Protein AF-A0A0C3AKH0-F1 (afdb_monomer)

Solvent-accessible surface area (backbone atoms only — not comparable to full-atom values): 11880 Å² total; per-residue (Å²): 140,84,88,79,84,86,80,82,82,77,87,79,82,81,81,87,79,79,67,63,61,62,54,50,52,49,52,50,52,54,51,50,54,54,51,52,51,52,54,53,52,54,51,52,54,53,49,52,54,51,54,66,72,60,59,79,76,69,79,83,70,77,90,67,86,74,73,72,75,73,49,45,69,77,73,84,79,45,83,80,76,69,47,51,71,66,61,58,40,40,76,70,74,44,48,74,67,55,50,51,50,51,51,48,52,50,49,52,41,41,55,75,58,61,61,66,52,82,56,55,77,90,72,49,62,67,68,52,52,52,51,44,53,54,52,46,37,69,77,38,60,74,52,67,46,33,43,90,44,46,66,62,52,51,51,44,46,52,46,42,51,50,47,41,57,35,55,77,68,48,51,60,62,52,55,53,50,54,50,54,54,56,60,65,71,65,84,72,78,81,89,128

Secondary structure (DSSP, 8-state):
--PPP-PPPPPPPPP--SSHHHHHHHHHHHHHHHHHHHHHHHHHHHHHHHHHHTS---S------------BPPPSS-BTTTB-HHHHHHHTT--HHHHHHHHHHHHHHHHHTT--SSS-GGGS-HHHHHHHHHHHHHH-GGGGGBGGGHHHHHHHHHHHHHHHHHHHTTHHHHHHHHHHHHHHTTTT----

Radius of gyration: 36.66 Å; Cα contacts (8 Å, |Δi|>4): 84; chains: 1; bounding box: 78×77×104 Å

Organism: NCBI:txid933852

pLDDT: mean 84.11, std 17.07, range [43.84, 98.56]

Mean predi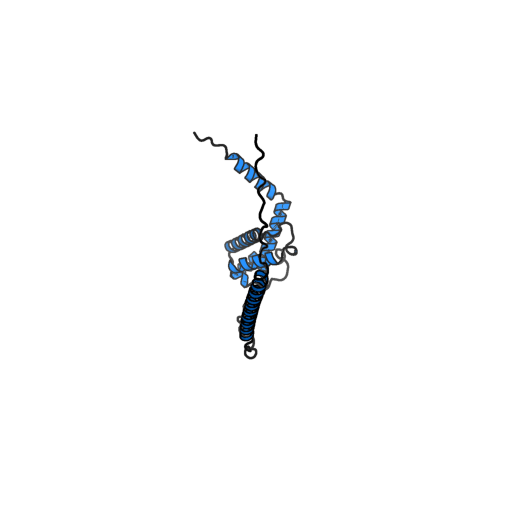cted aligned error: 15.87 Å

Foldseek 3Di:
DDDDDDDDDDDDDDDPPDPPVVVVVVVVVVVVVVVVVVVVVVVVVVVVVVVVVPPDDDPPDPPPVPPCLVQAEDDPDDDPPPDDLVVVVVVVVQDPVNVVVLLVLLLVLCVVLVWDLQDQLVPTDVVSVVVSLVVSCVVPVVQVSHPPSVSSSVSNNVSSVVSNVCVVVCVVVVVVVVVVVVVVVPPDDDDD

Sequence (192 aa):
MARGPKSASKPRPAPKKTNTLANANKALAEANARMEAQVAELRAQLQTLNQQATAPSAPAVPNHNNNNNQLIPRPPGEHGRNWRLSDILYEYHVSTADYNRMLAAVRDSAKIAQLDNTAKYRAQDPVKLAQIFAVMRKQFPLLKQFRSDWVTAEMLKQALRNWRSREKRGYTNKIEMERVNFASSYEGTPEV

Structure (mmCIF, N/CA/C/O backbone):
data_AF-A0A0C3AKH0-F1
#
_entry.id   AF-A0A0C3AKH0-F1
#
loop_
_atom_site.group_PDB
_atom_site.id
_atom_site.type_symbol
_atom_site.label_atom_id
_atom_site.label_alt_id
_atom_site.label_comp_id
_atom_site.label_asym_id
_atom_site.label_entity_id
_atom_site.label_seq_id
_atom_site.pdbx_PDB_ins_code
_atom_site.Cartn_x
_atom_site.Cartn_y
_atom_site.Cartn_z
_atom_site.occupancy
_atom_site.B_iso_or_equiv
_atom_site.auth_seq_id
_atom_site.auth_comp_id
_atom_site.auth_asym_id
_atom_site.auth_atom_id
_atom_site.pdbx_PDB_model_num
ATOM 1 N N . MET A 1 1 ? -57.036 29.139 85.295 1.00 43.84 1 MET A N 1
ATOM 2 C CA . MET A 1 1 ? -56.910 29.327 83.832 1.00 43.84 1 MET A CA 1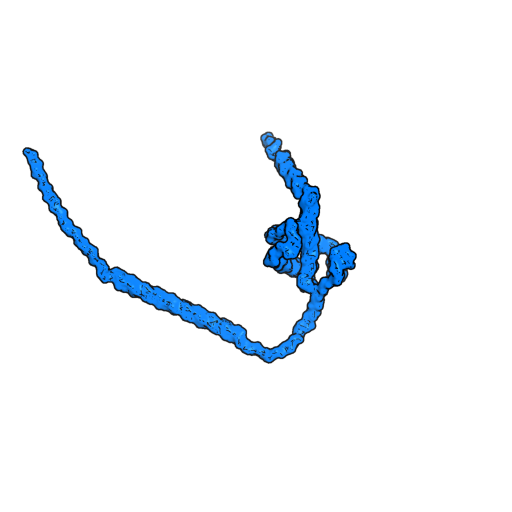
ATOM 3 C C . MET A 1 1 ? -56.295 28.048 83.264 1.00 43.84 1 MET A C 1
ATOM 5 O O . MET A 1 1 ? -55.161 27.745 83.584 1.00 43.84 1 MET A O 1
ATOM 9 N N . ALA A 1 2 ? -57.120 27.076 82.874 1.00 44.84 2 ALA A N 1
ATOM 10 C CA . ALA A 1 2 ? -57.667 26.837 81.526 1.00 44.84 2 ALA A CA 1
ATOM 11 C C . ALA A 1 2 ? -56.881 25.712 80.810 1.00 44.84 2 ALA A C 1
ATOM 13 O O . ALA A 1 2 ? -55.932 25.951 80.073 1.00 44.84 2 ALA A O 1
ATOM 14 N N . ARG A 1 3 ? -57.276 24.459 81.092 1.00 49.28 3 ARG A N 1
ATOM 15 C CA . ARG A 1 3 ? -56.842 23.243 80.384 1.00 49.28 3 ARG A CA 1
ATOM 16 C C . ARG A 1 3 ? -57.639 23.129 79.077 1.00 49.28 3 ARG A C 1
ATOM 18 O O . ARG A 1 3 ? -58.860 23.025 79.132 1.00 49.28 3 ARG A O 1
ATOM 25 N N . GLY A 1 4 ? -56.957 23.157 77.931 1.00 51.25 4 GLY A N 1
ATOM 26 C CA . GLY A 1 4 ? -57.552 22.948 76.603 1.00 51.25 4 GLY A CA 1
ATOM 27 C C . GLY A 1 4 ? -57.687 21.458 76.226 1.00 51.25 4 GLY A C 1
ATOM 28 O O . GLY A 1 4 ? -56.929 20.632 76.743 1.00 51.25 4 GLY A O 1
ATOM 29 N N . PRO A 1 5 ? -58.649 21.090 75.356 1.00 61.75 5 PRO A N 1
ATOM 30 C CA . PRO A 1 5 ? -59.052 19.703 75.118 1.00 61.75 5 PRO A CA 1
ATOM 31 C C . PRO A 1 5 ? -58.101 18.927 74.191 1.00 61.75 5 PRO A C 1
ATOM 33 O O . PRO A 1 5 ? -57.622 19.433 73.178 1.00 61.75 5 PRO A O 1
ATOM 36 N N . LYS A 1 6 ? -57.876 17.650 74.530 1.00 57.78 6 LYS A N 1
ATOM 37 C CA . LYS A 1 6 ? -57.147 16.669 73.713 1.00 57.78 6 LYS A CA 1
ATOM 38 C C . LYS A 1 6 ? -57.992 16.280 72.495 1.00 57.78 6 LYS A C 1
ATOM 40 O O . LYS A 1 6 ? -59.054 15.683 72.648 1.00 57.78 6 LYS A O 1
ATOM 45 N N . SER A 1 7 ? -57.507 16.606 71.299 1.00 64.25 7 SER A N 1
ATOM 46 C CA . SER A 1 7 ? -58.125 16.221 70.027 1.00 64.25 7 SER A CA 1
ATOM 47 C C . SER A 1 7 ? -57.821 14.752 69.708 1.00 64.25 7 SER A C 1
ATOM 49 O O . SER A 1 7 ? -56.658 14.353 69.641 1.00 64.25 7 SER A O 1
ATOM 51 N N . ALA A 1 8 ? -58.869 13.944 69.550 1.00 61.19 8 ALA A N 1
ATOM 52 C CA . ALA A 1 8 ? -58.791 12.535 69.183 1.00 61.19 8 ALA A CA 1
ATOM 53 C C . ALA A 1 8 ? -58.514 12.384 67.676 1.00 61.19 8 ALA A C 1
ATOM 55 O O . ALA A 1 8 ? -59.312 12.807 66.836 1.00 61.19 8 ALA A O 1
ATOM 56 N N . SER A 1 9 ? -57.387 11.763 67.326 1.00 60.38 9 SER A N 1
ATOM 57 C CA . SER A 1 9 ? -57.041 11.408 65.950 1.00 60.38 9 SER A CA 1
ATOM 58 C C . SER A 1 9 ? -57.877 10.211 65.477 1.00 60.38 9 SER A C 1
ATOM 60 O O . SER A 1 9 ? -57.866 9.135 66.071 1.00 60.38 9 SER A O 1
ATOM 62 N N . LYS A 1 10 ? -58.631 10.403 64.388 1.00 65.88 10 LYS A N 1
ATOM 63 C CA . LYS A 1 10 ? -59.408 9.342 63.728 1.00 65.88 10 LYS A CA 1
ATOM 64 C C . LYS A 1 10 ? -58.478 8.301 63.073 1.00 65.88 10 LYS A C 1
ATOM 66 O O . LYS A 1 10 ? -57.449 8.686 62.514 1.00 65.88 10 LYS A O 1
ATOM 71 N N . PRO A 1 11 ? -58.845 7.005 63.073 1.00 62.75 11 PRO A N 1
ATOM 72 C CA . PRO A 1 11 ? -58.068 5.953 62.427 1.00 62.75 11 PRO A CA 1
ATOM 73 C C . PRO A 1 11 ? -58.056 6.128 60.902 1.00 62.75 11 PRO A C 1
ATOM 75 O O . PRO A 1 11 ? -59.086 6.339 60.261 1.00 62.75 11 PRO A O 1
ATOM 78 N N . ARG A 1 12 ? -56.855 6.049 60.324 1.00 62.62 12 ARG A N 1
ATOM 79 C CA . ARG A 1 12 ? -56.589 6.166 58.886 1.00 62.62 12 ARG A CA 1
ATOM 80 C C . ARG A 1 12 ? -57.099 4.903 58.161 1.00 62.62 12 ARG A C 1
ATOM 82 O O . ARG A 1 12 ? -56.738 3.805 58.582 1.00 62.62 12 ARG A O 1
ATOM 89 N N . PRO A 1 13 ? -57.910 5.016 57.092 1.00 61.91 13 PRO A N 1
ATOM 90 C CA . PRO A 1 13 ? -58.449 3.856 56.384 1.00 61.91 13 PRO A CA 1
ATOM 91 C C . PRO A 1 13 ? -57.348 3.094 55.634 1.00 61.91 13 PRO A C 1
ATOM 93 O O . PRO A 1 13 ? -56.491 3.691 54.979 1.00 61.91 13 PRO A O 1
ATOM 96 N N . ALA A 1 14 ? -57.376 1.764 55.739 1.00 65.44 14 ALA A N 1
ATOM 97 C CA . ALA A 1 14 ? -56.430 0.868 55.080 1.00 65.44 14 ALA A CA 1
ATOM 98 C C . ALA A 1 14 ? -56.567 0.925 53.540 1.00 65.44 14 ALA A C 1
ATOM 100 O O . ALA A 1 14 ? -57.690 0.943 53.024 1.00 65.44 14 ALA A O 1
ATOM 101 N N . PRO A 1 15 ? -55.455 0.923 52.777 1.00 62.28 15 PRO A N 1
ATOM 102 C CA . PRO A 1 15 ? -55.504 0.913 51.318 1.00 62.28 15 PRO A CA 1
ATOM 103 C C . PRO A 1 15 ? -55.992 -0.448 50.795 1.00 62.28 15 PRO A C 1
ATOM 105 O O . PRO A 1 15 ? -55.412 -1.492 51.093 1.00 62.28 15 PRO A O 1
ATOM 108 N N . LYS A 1 16 ? -57.051 -0.427 49.978 1.00 59.81 16 LYS A N 1
ATOM 109 C CA . LYS A 1 16 ? -57.606 -1.590 49.265 1.00 59.81 16 LYS A CA 1
ATOM 110 C C . LYS A 1 16 ? -56.586 -2.091 48.223 1.00 59.81 16 LYS A C 1
ATOM 112 O O . LYS A 1 16 ? -56.490 -1.532 47.138 1.00 59.81 16 LYS A O 1
ATOM 117 N N . LYS A 1 17 ? -55.800 -3.122 48.565 1.00 57.38 17 LYS A N 1
ATOM 118 C CA . LYS A 1 17 ? -54.673 -3.665 47.767 1.00 57.38 17 LYS A CA 1
ATOM 119 C C . LYS A 1 17 ? -55.015 -4.853 46.846 1.00 57.38 17 LYS A C 1
ATOM 121 O O . LYS A 1 17 ? -54.111 -5.560 46.420 1.00 57.38 17 LYS A O 1
ATOM 126 N N . THR A 1 18 ? -56.278 -5.120 46.525 1.00 58.41 18 THR A N 1
ATOM 127 C CA . THR A 1 18 ? -56.643 -6.399 45.875 1.00 58.41 18 THR A CA 1
ATOM 128 C C . THR A 1 18 ? -56.827 -6.356 44.356 1.00 58.41 18 THR A C 1
ATOM 130 O O . THR A 1 18 ? -56.889 -7.418 43.751 1.00 58.41 18 THR A O 1
ATOM 133 N N . ASN A 1 19 ? -56.847 -5.184 43.704 1.00 62.66 19 ASN A N 1
ATOM 134 C CA . ASN A 1 19 ? -57.163 -5.098 42.263 1.00 62.66 19 ASN A CA 1
ATOM 135 C C . ASN A 1 19 ? -55.956 -4.794 41.345 1.00 62.66 19 ASN A C 1
ATOM 137 O O . ASN A 1 19 ? -56.046 -4.891 40.126 1.00 62.66 19 ASN A O 1
ATOM 141 N N . THR A 1 20 ? -54.798 -4.440 41.909 1.00 68.50 20 THR A N 1
ATOM 142 C CA . THR A 1 20 ? -53.627 -4.001 41.125 1.00 68.50 20 THR A CA 1
ATOM 143 C C . THR A 1 20 ? -52.807 -5.170 40.566 1.00 68.50 20 THR A C 1
ATOM 145 O O . THR A 1 20 ? -52.264 -5.074 39.470 1.00 68.50 20 THR A O 1
ATOM 148 N N . LEU A 1 21 ? -52.750 -6.296 41.285 1.00 73.69 21 LEU A N 1
ATOM 149 C CA . LEU A 1 21 ? -51.972 -7.480 40.890 1.00 73.69 21 LEU A CA 1
ATOM 150 C C . LEU A 1 21 ? -52.611 -8.246 39.722 1.00 73.69 21 LEU A C 1
ATOM 152 O O . LEU A 1 21 ? -51.907 -8.699 38.825 1.00 73.69 21 LEU A O 1
ATOM 156 N N . ALA A 1 22 ? -53.944 -8.333 39.691 1.00 75.12 22 ALA A N 1
ATOM 157 C CA . ALA A 1 22 ? -54.669 -8.972 38.593 1.00 75.12 22 ALA A CA 1
ATOM 158 C C . ALA A 1 22 ? -54.483 -8.209 37.268 1.00 75.12 22 ALA A C 1
ATOM 160 O O . ALA A 1 22 ? -54.217 -8.819 36.233 1.00 75.12 22 ALA A O 1
ATOM 161 N N . ASN A 1 23 ? -54.532 -6.874 37.315 1.00 80.81 23 ASN A N 1
ATOM 162 C CA . ASN A 1 23 ? -54.304 -6.028 36.141 1.00 80.81 23 ASN A CA 1
ATOM 163 C C . ASN A 1 23 ? -52.846 -6.078 35.658 1.00 80.81 23 ASN A C 1
ATOM 165 O O . ASN A 1 23 ? -52.610 -6.106 34.452 1.00 80.81 23 ASN A O 1
ATOM 169 N N . ALA A 1 24 ? -51.873 -6.152 36.574 1.00 80.31 24 ALA A N 1
ATOM 170 C CA . ALA A 1 24 ? -50.461 -6.306 36.220 1.00 80.31 24 ALA A CA 1
ATOM 171 C C . ALA A 1 24 ? -50.175 -7.658 35.543 1.00 80.31 24 ALA A C 1
ATOM 173 O O . ALA A 1 24 ? -49.495 -7.701 34.520 1.00 80.31 24 ALA A O 1
ATOM 174 N N . ASN A 1 25 ? -50.751 -8.750 36.056 1.00 86.56 25 ASN A N 1
ATOM 175 C CA . ASN A 1 25 ? -50.601 -10.078 35.454 1.00 86.56 25 ASN A CA 1
ATOM 176 C C . ASN A 1 25 ? -51.253 -10.157 34.069 1.00 86.56 25 ASN A C 1
ATOM 178 O O . ASN A 1 25 ? -50.690 -10.761 33.158 1.00 86.56 25 ASN A O 1
ATOM 182 N N . LYS A 1 26 ? -52.407 -9.504 33.887 1.00 89.25 26 LYS A N 1
ATOM 183 C CA . LYS A 1 26 ? -53.064 -9.410 32.580 1.00 89.25 26 LYS A CA 1
ATOM 184 C C . LYS A 1 26 ? -52.210 -8.630 31.572 1.00 89.25 26 LYS A C 1
ATOM 186 O O . LYS A 1 26 ? -51.999 -9.110 30.464 1.00 89.25 26 LYS A O 1
ATOM 191 N N . ALA A 1 27 ? -51.654 -7.485 31.972 1.00 88.06 27 ALA A N 1
ATOM 192 C CA . ALA A 1 27 ? -50.771 -6.692 31.116 1.00 88.06 27 ALA A CA 1
ATOM 193 C C . ALA A 1 27 ? -49.481 -7.444 30.737 1.00 88.06 27 ALA A C 1
ATOM 195 O O . ALA A 1 27 ? -49.025 -7.356 29.598 1.00 88.06 27 ALA A O 1
ATOM 196 N N . LEU A 1 28 ? -48.912 -8.221 31.666 1.00 91.62 28 LEU A N 1
ATOM 197 C CA . LEU A 1 28 ? -47.734 -9.048 31.400 1.00 91.62 28 LEU A CA 1
ATOM 198 C C . LEU A 1 28 ? -48.043 -10.179 30.408 1.00 91.62 28 LEU A C 1
ATOM 200 O O . LEU A 1 28 ? -47.262 -10.423 29.491 1.00 91.62 28 LEU A O 1
ATOM 204 N N . ALA A 1 29 ? -49.198 -10.834 30.553 1.00 92.12 29 ALA A N 1
ATOM 205 C CA . ALA A 1 29 ? -49.644 -11.864 29.619 1.00 92.12 29 ALA A CA 1
ATOM 206 C C . ALA A 1 29 ? -49.861 -11.298 28.204 1.00 92.12 29 ALA A C 1
ATOM 208 O O . ALA A 1 29 ? -49.431 -11.902 27.224 1.00 92.12 29 ALA A O 1
ATOM 209 N N . GLU A 1 30 ? -50.458 -10.107 28.091 1.00 93.19 30 GLU A N 1
ATOM 210 C CA . GLU A 1 30 ? -50.642 -9.422 26.806 1.00 93.19 30 GLU A CA 1
ATOM 211 C C . GLU A 1 30 ? -49.305 -9.005 26.166 1.00 93.19 30 GLU A C 1
ATOM 213 O O . GLU A 1 30 ? -49.142 -9.116 24.949 1.00 93.19 30 GLU A O 1
ATOM 218 N N . ALA A 1 31 ? -48.326 -8.562 26.961 1.00 91.62 31 ALA A N 1
ATOM 219 C CA . ALA A 1 31 ? -46.991 -8.221 26.470 1.00 91.62 31 ALA A CA 1
ATOM 220 C C . ALA A 1 31 ? -46.229 -9.452 25.954 1.00 91.62 31 ALA A C 1
ATOM 222 O O . ALA A 1 31 ? -45.627 -9.391 24.880 1.00 91.62 31 ALA A O 1
ATOM 223 N N . ASN A 1 32 ? -46.304 -10.576 26.670 1.00 94.38 32 ASN A N 1
ATOM 224 C CA . ASN A 1 32 ? -45.685 -11.830 26.240 1.00 94.38 32 ASN A CA 1
ATOM 225 C C . ASN A 1 32 ? -46.324 -12.352 24.950 1.00 94.38 32 ASN A C 1
ATOM 227 O O . ASN A 1 32 ? -45.605 -12.685 24.013 1.00 94.38 32 ASN A O 1
ATOM 231 N N . ALA A 1 33 ? -47.657 -12.312 24.847 1.00 95.12 33 ALA A N 1
ATOM 232 C CA . ALA A 1 33 ? -48.362 -12.708 23.629 1.00 95.12 33 ALA A CA 1
ATOM 233 C C . ALA A 1 33 ? -47.955 -11.853 22.411 1.00 95.12 33 ALA A C 1
ATOM 235 O O . ALA A 1 33 ? -47.760 -12.376 21.314 1.00 95.12 33 ALA A O 1
ATOM 236 N N . ARG A 1 34 ? -47.764 -10.536 22.593 1.00 94.88 34 ARG A N 1
ATOM 237 C CA . ARG A 1 34 ? -47.261 -9.649 21.525 1.00 94.88 34 ARG A CA 1
ATOM 238 C C . ARG A 1 34 ? -45.823 -9.975 21.125 1.00 94.88 34 ARG A C 1
ATOM 240 O O . ARG A 1 34 ? -45.499 -9.934 19.941 1.00 94.88 34 ARG A O 1
ATOM 247 N N . MET A 1 35 ? -44.970 -10.294 22.094 1.00 92.56 35 MET A N 1
ATOM 248 C CA . MET A 1 35 ? -43.570 -10.635 21.842 1.00 92.56 35 MET A CA 1
ATOM 249 C C . MET A 1 35 ? -43.440 -11.969 21.099 1.00 92.56 35 MET A C 1
ATOM 251 O O . MET A 1 35 ? -42.686 -12.068 20.133 1.00 92.56 35 MET A O 1
ATOM 255 N N . GLU A 1 36 ? -44.224 -12.975 21.489 1.00 93.88 36 GLU A N 1
ATOM 256 C CA . GLU A 1 36 ? -44.275 -14.273 20.810 1.00 93.88 36 GLU A CA 1
ATOM 257 C C . GLU A 1 36 ? -44.769 -14.140 19.362 1.00 93.88 36 GLU A C 1
ATOM 259 O O . GLU A 1 36 ? -44.192 -14.756 18.462 1.00 93.88 36 GLU A O 1
ATOM 264 N N . ALA A 1 37 ? -45.757 -13.273 19.108 1.00 94.19 37 ALA A N 1
ATOM 265 C CA . ALA A 1 37 ? -46.227 -12.977 17.755 1.00 94.19 37 ALA A CA 1
ATOM 266 C C . ALA A 1 37 ? -45.128 -12.352 16.871 1.00 94.19 37 ALA A C 1
ATOM 268 O O . ALA A 1 37 ? -44.942 -12.784 15.734 1.00 94.19 37 ALA A O 1
ATOM 269 N N . GLN A 1 38 ? -44.344 -11.404 17.401 1.00 93.12 38 GLN A N 1
ATOM 270 C CA . GLN A 1 38 ? -43.221 -10.800 16.666 1.00 93.12 38 GLN A CA 1
ATOM 271 C C . GLN A 1 38 ? -42.114 -11.814 16.352 1.00 93.12 38 GLN A C 1
ATOM 273 O O . GLN A 1 38 ? -41.568 -11.820 15.248 1.00 93.12 38 GLN A O 1
ATOM 278 N N . VAL A 1 39 ? -41.787 -12.702 17.299 1.00 95.44 39 VAL A N 1
ATOM 279 C CA . VAL A 1 39 ? -40.782 -13.757 17.079 1.00 95.44 39 VAL A CA 1
ATOM 280 C C . VAL A 1 39 ? -41.247 -14.744 16.007 1.00 95.44 39 VAL A C 1
ATOM 282 O O . VAL A 1 39 ? -40.440 -15.170 15.176 1.00 95.44 39 VAL A O 1
ATOM 285 N N . ALA A 1 40 ? -42.533 -15.104 16.001 1.00 94.81 40 ALA A N 1
ATOM 286 C CA . ALA A 1 40 ? -43.106 -15.977 14.982 1.00 94.81 40 ALA A CA 1
ATOM 287 C C . ALA A 1 40 ? -43.056 -15.336 13.584 1.00 94.81 40 ALA A C 1
ATOM 289 O O . ALA A 1 40 ? -42.643 -15.994 12.627 1.00 94.81 40 ALA A O 1
ATOM 290 N N . GLU A 1 41 ? -43.390 -14.047 13.473 1.00 95.25 41 GLU A N 1
ATOM 291 C CA . GLU A 1 41 ? -43.342 -13.302 12.211 1.00 95.25 41 GLU A CA 1
ATOM 292 C C . GLU A 1 41 ? -41.915 -13.203 11.646 1.00 95.25 41 GLU A C 1
ATOM 294 O O . GLU A 1 41 ? -41.677 -13.544 10.486 1.00 95.25 41 GLU A O 1
ATOM 299 N N . LEU A 1 42 ? -40.936 -12.826 12.476 1.00 92.88 42 LEU A N 1
ATOM 300 C CA . LEU A 1 42 ? -39.523 -12.757 12.080 1.00 92.88 42 LEU A CA 1
ATOM 301 C C . LEU A 1 42 ? -38.978 -14.119 11.626 1.00 92.88 42 LEU A C 1
ATOM 303 O O . LEU A 1 42 ? -38.236 -14.201 10.645 1.00 92.88 42 LEU A O 1
ATOM 307 N N . ARG A 1 43 ? -39.362 -15.208 12.304 1.00 94.38 43 ARG A N 1
ATOM 308 C CA . ARG A 1 43 ? -38.972 -16.567 11.895 1.00 94.38 43 ARG A CA 1
ATOM 309 C C . ARG A 1 43 ? -39.575 -16.958 10.549 1.00 94.38 43 ARG A C 1
ATOM 311 O O . ARG A 1 43 ? -38.868 -17.559 9.741 1.00 94.38 43 ARG A O 1
ATOM 318 N N . ALA A 1 44 ? -40.830 -16.596 10.289 1.00 92.62 44 ALA A N 1
ATOM 319 C CA . ALA A 1 44 ? -41.466 -16.840 8.998 1.00 92.62 44 ALA A CA 1
ATOM 320 C C . ALA A 1 44 ? -40.764 -16.066 7.866 1.00 92.62 44 ALA A C 1
ATOM 322 O O . ALA A 1 44 ? -40.488 -16.646 6.817 1.00 92.62 44 ALA A O 1
ATOM 323 N N . GLN A 1 45 ? -40.383 -14.802 8.098 1.00 92.31 45 GLN A N 1
ATOM 324 C CA . GLN A 1 45 ? -39.618 -14.006 7.125 1.00 92.31 45 GLN A CA 1
ATOM 325 C C . GLN A 1 45 ? -38.229 -14.597 6.835 1.00 92.31 45 GLN A C 1
ATOM 327 O O . GLN A 1 45 ? -37.795 -14.638 5.685 1.00 92.31 45 GLN A O 1
ATOM 332 N N . LEU A 1 46 ? -37.525 -15.101 7.855 1.00 90.19 46 LEU A N 1
ATOM 333 C CA . LEU A 1 46 ? -36.235 -15.765 7.643 1.00 90.19 46 LEU A CA 1
ATOM 334 C C . LEU A 1 46 ? -36.382 -17.068 6.850 1.00 90.19 46 LEU A C 1
ATOM 336 O O . LEU A 1 46 ? -35.528 -17.378 6.020 1.00 90.19 46 LEU A O 1
ATOM 340 N N . GLN A 1 47 ? -37.460 -17.823 7.068 1.00 88.38 47 GLN A N 1
ATOM 341 C CA . GLN A 1 47 ? -37.725 -19.039 6.301 1.00 88.38 47 GLN A CA 1
ATOM 342 C C . GLN A 1 47 ? -38.048 -18.746 4.833 1.00 88.38 47 GLN A C 1
ATOM 344 O O . GLN A 1 47 ? -37.550 -19.467 3.969 1.00 88.38 47 GLN A O 1
ATOM 349 N N . THR A 1 48 ? -38.821 -17.699 4.526 1.00 84.50 48 THR A N 1
ATOM 350 C CA . THR A 1 48 ? -39.125 -17.330 3.133 1.00 84.50 48 THR A CA 1
ATOM 351 C C . THR A 1 48 ? -37.883 -16.837 2.390 1.00 84.50 48 THR A C 1
ATOM 353 O O . THR A 1 48 ? -37.644 -17.273 1.265 1.00 84.50 48 THR A O 1
ATOM 356 N N . LEU A 1 49 ? -37.040 -16.019 3.030 1.00 82.75 49 LEU A N 1
ATOM 357 C CA . LEU A 1 49 ? -35.743 -15.599 2.482 1.00 82.75 49 LEU A CA 1
ATOM 358 C C . LEU A 1 49 ? -34.816 -16.789 2.203 1.00 82.75 49 LEU A C 1
ATOM 360 O O . LEU A 1 49 ? -34.189 -16.853 1.147 1.00 82.75 49 LEU A O 1
ATOM 364 N N . ASN A 1 50 ? -34.752 -17.758 3.119 1.00 80.75 50 ASN A N 1
ATOM 365 C CA . ASN A 1 50 ? -33.886 -18.923 2.945 1.00 80.75 50 ASN A CA 1
ATOM 366 C C . ASN A 1 50 ? -34.406 -19.874 1.852 1.00 80.75 50 ASN A C 1
ATOM 368 O O . ASN A 1 50 ? -33.614 -20.438 1.107 1.00 80.75 50 ASN A O 1
ATOM 372 N N . GLN A 1 51 ? -35.728 -20.004 1.695 1.00 77.25 51 GLN A N 1
ATOM 373 C CA . GLN A 1 51 ? -36.331 -20.771 0.596 1.00 77.25 51 GLN A CA 1
ATOM 374 C C . GLN A 1 51 ? -36.134 -20.103 -0.773 1.00 77.25 51 GLN A C 1
ATOM 376 O O . GLN A 1 51 ? -35.956 -20.794 -1.772 1.00 77.25 51 GLN A O 1
ATOM 381 N N . GLN A 1 52 ? -36.105 -18.767 -0.837 1.00 71.56 52 GLN A N 1
ATOM 382 C CA . GLN A 1 52 ? -35.737 -18.051 -2.066 1.00 71.56 52 GLN A CA 1
ATOM 383 C C . GLN A 1 52 ? -34.257 -18.240 -2.427 1.00 71.56 52 GLN A C 1
ATOM 385 O O . GLN A 1 52 ? -33.919 -18.289 -3.608 1.00 71.56 52 GLN A O 1
ATOM 390 N N . ALA A 1 53 ? -33.379 -18.398 -1.432 1.00 65.94 53 ALA A N 1
ATOM 391 C CA . ALA A 1 53 ? -31.961 -18.676 -1.652 1.00 65.94 53 ALA A CA 1
ATOM 392 C C . ALA A 1 53 ? -31.669 -20.134 -2.066 1.00 65.94 53 ALA A C 1
ATOM 394 O O . ALA A 1 53 ? -30.582 -20.408 -2.571 1.00 65.94 53 ALA A O 1
ATOM 395 N N . THR A 1 54 ? -32.612 -21.064 -1.875 1.00 57.88 54 THR A N 1
ATOM 396 C CA . THR A 1 54 ? -32.445 -22.495 -2.190 1.00 57.88 54 THR A CA 1
ATOM 397 C C . THR A 1 54 ? -33.224 -22.967 -3.416 1.00 57.88 54 THR A C 1
ATOM 399 O O . THR A 1 54 ? -33.318 -24.176 -3.644 1.00 57.88 54 THR A O 1
ATOM 402 N N . ALA A 1 55 ? -33.729 -22.053 -4.255 1.00 52.38 55 ALA A N 1
ATOM 403 C CA . ALA A 1 55 ? -34.173 -22.432 -5.593 1.00 52.38 55 ALA A CA 1
ATOM 404 C C . ALA A 1 55 ? -33.023 -23.186 -6.299 1.00 52.38 55 ALA A C 1
ATOM 406 O O . ALA A 1 55 ? -31.899 -22.677 -6.328 1.00 52.38 55 ALA A O 1
ATOM 407 N N . PRO A 1 56 ? -33.258 -24.406 -6.816 1.00 53.53 56 PRO A N 1
ATOM 408 C CA . PRO A 1 56 ? -32.210 -25.225 -7.397 1.00 53.53 56 PRO A CA 1
ATOM 409 C C . PRO A 1 56 ? -31.636 -24.502 -8.608 1.00 53.53 56 PRO A C 1
ATOM 411 O O . PRO A 1 56 ? -32.259 -24.419 -9.668 1.00 53.53 56 PRO A O 1
ATOM 414 N N . SER A 1 57 ? -30.426 -23.978 -8.432 1.00 54.50 57 SER A N 1
ATOM 415 C CA . SER A 1 57 ? -29.523 -23.662 -9.521 1.00 54.50 57 SER A CA 1
ATOM 416 C C . SER A 1 57 ? -29.544 -24.841 -10.487 1.00 54.50 57 SER A C 1
ATOM 418 O O . SER A 1 57 ? -29.258 -25.978 -10.105 1.00 54.50 57 SER A O 1
ATOM 420 N N . ALA A 1 58 ? -29.945 -24.542 -11.719 1.00 54.03 58 ALA A N 1
ATOM 421 C CA . ALA A 1 58 ? -29.846 -25.391 -12.893 1.00 54.03 58 ALA A CA 1
ATOM 422 C C . ALA A 1 58 ? -28.552 -26.236 -12.890 1.00 54.03 58 ALA A C 1
ATOM 424 O O . ALA A 1 58 ? -27.543 -25.803 -12.318 1.00 54.03 58 ALA A O 1
ATOM 425 N N . PRO A 1 59 ? -28.556 -27.423 -13.533 1.00 48.88 59 PRO A N 1
ATOM 426 C CA . PRO A 1 59 ? -27.395 -28.305 -13.589 1.00 48.88 59 PRO A CA 1
ATOM 427 C C . PRO A 1 59 ? -26.146 -27.510 -13.944 1.00 48.88 59 PRO A C 1
ATOM 429 O O . PRO A 1 59 ? -26.192 -26.674 -14.846 1.00 48.88 59 PRO A O 1
ATOM 432 N N . ALA A 1 60 ? -25.076 -27.775 -13.190 1.00 53.12 60 ALA A N 1
ATOM 433 C CA . ALA A 1 60 ? -23.754 -27.187 -13.319 1.00 53.12 60 ALA A CA 1
ATOM 434 C C . ALA A 1 60 ? -23.431 -26.867 -14.781 1.00 53.12 60 ALA A C 1
ATOM 436 O O . ALA A 1 60 ? -23.007 -27.726 -15.556 1.00 53.12 60 ALA A O 1
ATOM 437 N N . VAL A 1 61 ? -23.660 -25.608 -15.149 1.00 53.97 61 VAL A N 1
ATOM 438 C CA . VAL A 1 61 ? -23.204 -25.061 -16.415 1.00 53.97 61 VAL A CA 1
ATOM 439 C C . VAL A 1 61 ? -21.685 -25.185 -16.353 1.00 53.97 61 VAL A C 1
ATOM 441 O O . VAL A 1 61 ? -21.092 -24.721 -15.371 1.00 53.97 61 VAL A O 1
ATOM 444 N N . PRO A 1 62 ? -21.031 -25.848 -17.318 1.00 48.91 62 PRO A N 1
ATOM 445 C CA . PRO A 1 62 ? -19.587 -25.921 -17.330 1.00 48.91 62 PRO A CA 1
ATOM 446 C C . PRO A 1 62 ? -19.064 -24.492 -17.363 1.00 48.91 62 PRO A C 1
ATOM 448 O O . PRO A 1 62 ? -19.292 -23.760 -18.316 1.00 48.91 62 PRO A O 1
ATOM 451 N N . ASN A 1 63 ? -18.431 -24.105 -16.262 1.00 51.88 63 ASN A N 1
ATOM 452 C CA . ASN A 1 63 ? -17.345 -23.150 -16.127 1.00 51.88 63 ASN A CA 1
ATOM 453 C C . ASN A 1 63 ? -16.835 -22.615 -17.489 1.00 51.88 63 ASN A C 1
ATOM 455 O O . ASN A 1 63 ? -15.878 -23.150 -18.044 1.00 51.88 63 ASN A O 1
ATOM 459 N N . HIS A 1 64 ? -17.522 -21.624 -18.071 1.00 45.50 64 HIS A N 1
ATOM 460 C CA . HIS A 1 64 ? -17.171 -21.021 -19.367 1.00 45.50 64 HIS A CA 1
ATOM 461 C C . HIS A 1 64 ? -17.429 -19.512 -19.430 1.00 45.50 64 HIS A C 1
ATOM 463 O O . HIS A 1 64 ? -17.516 -18.946 -20.512 1.00 45.50 64 HIS A O 1
ATOM 469 N N . ASN A 1 65 ? -17.376 -18.813 -18.292 1.00 45.75 65 ASN A N 1
ATOM 470 C CA . ASN A 1 65 ? -16.845 -17.446 -18.321 1.00 45.75 65 ASN A CA 1
ATOM 471 C C . ASN A 1 65 ? -15.315 -17.502 -18.207 1.00 45.75 65 ASN A C 1
ATOM 473 O O . ASN A 1 65 ? -14.699 -16.963 -17.293 1.00 45.75 65 ASN A O 1
ATOM 477 N N . ASN A 1 66 ? -14.727 -18.166 -19.207 1.00 47.09 66 ASN A N 1
ATOM 478 C CA . ASN A 1 66 ? -13.323 -18.150 -19.606 1.00 47.09 66 ASN A CA 1
ATOM 479 C C . ASN A 1 66 ? -12.951 -16.783 -20.214 1.00 47.09 66 ASN A C 1
ATOM 481 O O . ASN A 1 66 ? -12.235 -16.702 -21.206 1.00 47.09 66 ASN A O 1
ATOM 485 N N . ASN A 1 67 ? -13.361 -15.682 -19.582 1.00 49.84 67 ASN A N 1
ATOM 486 C CA . ASN A 1 67 ? -12.533 -14.488 -19.649 1.00 49.84 67 ASN A CA 1
ATOM 487 C C . ASN A 1 67 ? -11.408 -14.747 -18.657 1.00 49.84 67 ASN A C 1
ATOM 489 O O . ASN A 1 67 ? -11.461 -14.309 -17.509 1.00 49.84 67 ASN A O 1
ATOM 493 N N . ASN A 1 68 ? -10.446 -15.558 -19.106 1.00 52.00 68 ASN A N 1
ATOM 494 C CA . ASN A 1 68 ? -9.146 -15.765 -18.491 1.00 52.00 68 ASN A CA 1
ATOM 495 C C . ASN A 1 68 ? -8.484 -14.385 -18.362 1.00 52.00 68 ASN A C 1
ATOM 497 O O . ASN A 1 68 ? -7.624 -14.004 -19.150 1.00 52.00 68 ASN A O 1
ATOM 501 N N . ASN A 1 69 ? -8.898 -13.609 -17.358 1.00 61.84 69 ASN A N 1
ATOM 502 C CA . ASN A 1 69 ? -8.099 -12.546 -16.786 1.00 61.84 69 ASN A CA 1
ATOM 503 C C . ASN A 1 69 ? -6.927 -13.282 -16.155 1.00 61.84 69 ASN A C 1
ATOM 505 O O . ASN A 1 69 ? -6.962 -13.655 -14.982 1.00 61.84 69 ASN A O 1
ATOM 509 N N . GLN A 1 70 ? -5.951 -13.614 -16.997 1.00 85.38 70 GLN A N 1
ATOM 510 C CA . GLN A 1 70 ? -4.741 -14.308 -16.628 1.00 85.38 70 GLN A CA 1
ATOM 511 C C . GLN A 1 70 ? -4.027 -13.399 -15.632 1.00 85.38 70 GLN A C 1
ATOM 513 O O . GLN A 1 70 ? -3.312 -12.475 -16.009 1.00 85.38 70 GLN A O 1
ATOM 518 N N . LEU A 1 71 ? -4.322 -13.603 -14.344 1.00 93.88 71 LEU A N 1
ATOM 519 C CA . LEU A 1 71 ? -3.769 -12.788 -13.279 1.00 93.88 71 LEU A CA 1
ATOM 520 C C . LEU A 1 71 ? -2.255 -12.905 -13.359 1.00 93.88 71 LEU A C 1
ATOM 522 O O . LEU A 1 71 ? -1.709 -14.010 -13.330 1.00 93.88 71 LEU A O 1
ATOM 526 N N . ILE A 1 72 ? -1.586 -11.764 -13.429 1.00 94.62 72 ILE A N 1
ATOM 527 C CA . ILE A 1 72 ? -0.144 -11.685 -13.590 1.00 94.62 72 ILE A CA 1
ATOM 528 C C . ILE A 1 72 ? 0.503 -12.255 -12.323 1.00 94.62 72 ILE A C 1
ATOM 530 O O . ILE A 1 72 ? 0.336 -11.688 -11.229 1.00 94.62 72 ILE A O 1
ATOM 534 N N . PRO A 1 73 ? 1.198 -13.403 -12.424 1.00 96.88 73 PRO A N 1
ATOM 535 C CA . PRO A 1 73 ? 1.810 -14.035 -11.270 1.00 96.88 73 PRO A CA 1
ATOM 536 C C . PRO A 1 73 ? 2.996 -13.207 -10.776 1.00 96.88 73 PRO A C 1
ATOM 538 O O . PRO A 1 73 ? 3.603 -12.434 -11.515 1.00 96.88 73 PRO A O 1
ATOM 541 N N . ARG A 1 74 ? 3.349 -13.385 -9.501 1.00 97.31 74 ARG A N 1
ATOM 542 C CA . ARG A 1 74 ? 4.585 -12.817 -8.954 1.00 97.31 74 ARG A CA 1
ATOM 543 C C . ARG A 1 74 ? 5.783 -13.505 -9.629 1.00 97.31 74 ARG A C 1
ATOM 545 O O . ARG A 1 74 ? 5.820 -14.738 -9.606 1.00 97.31 74 ARG A O 1
ATOM 552 N N . PRO A 1 75 ? 6.774 -12.766 -10.158 1.00 97.06 75 PRO A N 1
ATOM 553 C CA . PRO A 1 75 ? 7.975 -13.378 -10.712 1.00 97.06 75 PRO A CA 1
ATOM 554 C C . PRO A 1 75 ? 8.740 -14.190 -9.655 1.00 97.06 75 PRO A C 1
ATOM 556 O O . PRO A 1 75 ? 8.705 -13.851 -8.459 1.00 97.06 75 PRO A O 1
ATOM 559 N N . PRO A 1 76 ? 9.452 -15.252 -10.063 1.00 96.38 76 PRO A N 1
ATOM 560 C CA . PRO A 1 76 ? 10.295 -16.013 -9.153 1.00 96.38 76 PRO A CA 1
ATOM 561 C C . PRO A 1 76 ? 11.429 -15.142 -8.585 1.00 96.38 76 PRO A C 1
ATOM 563 O O . PRO A 1 76 ? 11.926 -14.222 -9.233 1.00 96.38 76 PRO A O 1
ATOM 566 N N . GLY A 1 77 ? 11.842 -15.430 -7.349 1.00 95.69 77 GLY A N 1
ATOM 567 C CA . GLY A 1 77 ? 12.936 -14.729 -6.667 1.00 95.69 77 GLY A CA 1
ATOM 568 C C . GLY A 1 77 ? 12.507 -13.586 -5.737 1.00 95.69 77 GLY A C 1
ATOM 569 O O . GLY A 1 77 ? 11.343 -13.468 -5.323 1.00 95.69 77 GLY A O 1
ATOM 570 N N . GLU A 1 78 ? 13.487 -12.765 -5.359 1.00 93.88 78 GLU A N 1
ATOM 571 C CA . GLU A 1 78 ? 13.361 -11.694 -4.371 1.00 93.88 78 GLU A CA 1
ATOM 572 C C . GLU A 1 78 ? 13.417 -10.299 -5.015 1.00 93.88 78 GLU A C 1
ATOM 574 O O . GLU A 1 78 ? 14.297 -9.992 -5.826 1.00 93.88 78 GLU A O 1
ATOM 579 N N . HIS A 1 79 ? 12.480 -9.435 -4.610 1.00 94.06 79 HIS A N 1
ATOM 580 C CA . HIS A 1 79 ? 12.432 -8.036 -5.022 1.00 94.06 79 HIS A CA 1
ATOM 581 C C . HIS A 1 79 ? 13.723 -7.296 -4.637 1.00 94.06 79 HIS A C 1
ATOM 583 O O . HIS A 1 79 ? 14.157 -7.327 -3.486 1.00 9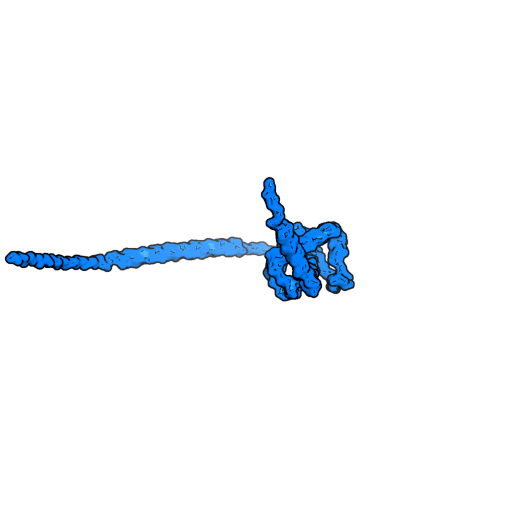4.06 79 HIS A O 1
ATOM 589 N N . GLY A 1 80 ? 14.316 -6.587 -5.597 1.00 91.81 80 GLY A N 1
ATOM 590 C CA . GLY A 1 80 ? 15.567 -5.845 -5.437 1.00 91.81 80 GLY A CA 1
ATOM 591 C C . GLY A 1 80 ? 16.829 -6.682 -5.658 1.00 91.81 80 GLY A C 1
ATOM 592 O O . GLY A 1 80 ? 17.900 -6.098 -5.796 1.00 91.81 80 GLY A O 1
ATOM 593 N N . ARG A 1 81 ? 16.709 -8.016 -5.735 1.00 94.38 81 ARG A N 1
ATOM 594 C CA . ARG A 1 81 ? 17.820 -8.923 -6.055 1.00 94.38 81 ARG A CA 1
ATOM 595 C C . ARG A 1 81 ? 17.668 -9.554 -7.434 1.00 94.38 81 ARG A C 1
ATOM 597 O O . ARG A 1 81 ? 18.580 -9.455 -8.240 1.00 94.38 81 ARG A O 1
ATOM 604 N N . ASN A 1 82 ? 16.529 -10.196 -7.693 1.00 97.25 82 ASN A N 1
ATOM 605 C CA . ASN A 1 82 ? 16.265 -10.897 -8.954 1.00 97.25 82 ASN A CA 1
ATOM 606 C C . ASN A 1 82 ? 15.490 -10.036 -9.952 1.00 97.25 82 ASN A C 1
ATOM 608 O O . ASN A 1 82 ? 15.620 -10.222 -11.153 1.00 97.25 82 ASN A O 1
ATOM 612 N N . TRP A 1 83 ? 14.673 -9.113 -9.450 1.00 97.31 83 TRP A N 1
ATOM 613 C CA . TRP A 1 83 ? 13.816 -8.257 -10.261 1.00 97.31 83 TRP A CA 1
ATOM 614 C C . TRP A 1 83 ? 13.492 -6.966 -9.512 1.00 97.31 83 TRP A C 1
ATOM 616 O O . TRP A 1 83 ? 13.534 -6.914 -8.276 1.00 97.31 83 TRP A O 1
ATOM 626 N N . ARG A 1 84 ? 13.144 -5.908 -10.248 1.00 97.44 84 ARG A N 1
ATOM 627 C CA . ARG A 1 84 ? 12.703 -4.628 -9.682 1.00 97.44 84 ARG A CA 1
ATOM 628 C C . ARG A 1 84 ? 11.229 -4.413 -9.989 1.00 97.44 84 ARG A C 1
ATOM 630 O O . ARG A 1 84 ? 10.754 -4.720 -11.073 1.00 97.44 84 ARG A O 1
ATOM 637 N N . LEU A 1 85 ? 10.501 -3.893 -9.003 1.00 97.31 85 LEU A N 1
ATOM 638 C CA . LEU A 1 85 ? 9.060 -3.668 -9.125 1.00 97.31 85 LEU A CA 1
ATOM 639 C C . LEU A 1 85 ? 8.733 -2.601 -10.177 1.00 97.31 85 LEU A C 1
ATOM 641 O O . LEU A 1 85 ? 7.738 -2.731 -10.879 1.00 97.31 85 LEU A O 1
ATOM 645 N N . SER A 1 86 ? 9.580 -1.572 -10.281 1.00 97.12 86 SER A N 1
ATOM 646 C CA . SER A 1 86 ? 9.476 -0.519 -11.294 1.00 97.12 86 SER A CA 1
ATOM 647 C C . SER A 1 86 ? 9.506 -1.082 -12.706 1.00 97.12 86 SER A C 1
ATOM 649 O O . SER A 1 86 ? 8.684 -0.693 -13.522 1.00 97.12 86 SER A O 1
ATOM 651 N N . ASP A 1 87 ? 10.423 -2.012 -12.964 1.00 97.38 87 ASP A N 1
ATOM 652 C CA . ASP A 1 87 ? 10.688 -2.536 -14.303 1.00 97.38 87 ASP A CA 1
ATOM 653 C C . ASP A 1 87 ? 9.489 -3.374 -14.765 1.00 97.38 87 ASP A C 1
ATOM 655 O O . ASP A 1 87 ? 8.972 -3.168 -15.856 1.00 97.38 87 ASP A O 1
ATOM 659 N N . ILE A 1 88 ? 8.941 -4.200 -13.866 1.00 96.56 88 ILE A N 1
ATOM 660 C CA . ILE A 1 88 ? 7.717 -4.966 -14.130 1.00 96.56 88 ILE A CA 1
ATOM 661 C C . ILE A 1 88 ? 6.537 -4.030 -14.393 1.00 96.56 88 ILE A C 1
ATOM 663 O O . ILE A 1 88 ? 5.790 -4.232 -15.336 1.00 96.56 88 ILE A O 1
ATOM 667 N N . LEU A 1 89 ? 6.331 -2.999 -13.571 1.00 96.56 89 LEU A N 1
ATOM 668 C CA . LEU A 1 89 ? 5.213 -2.075 -13.785 1.00 96.56 89 LEU A CA 1
ATOM 669 C C . LEU A 1 89 ? 5.373 -1.257 -15.071 1.00 96.56 89 LEU A C 1
ATOM 671 O O . LEU A 1 89 ? 4.374 -0.964 -15.726 1.00 96.56 89 LEU A O 1
ATOM 675 N N . TYR A 1 90 ? 6.607 -0.942 -15.458 1.00 96.62 90 TYR A N 1
ATOM 676 C CA . TYR A 1 90 ? 6.910 -0.291 -16.725 1.00 96.62 90 TYR A CA 1
ATOM 677 C C . TYR A 1 90 ? 6.537 -1.169 -17.930 1.00 96.62 90 TYR A C 1
ATOM 679 O O . TYR A 1 90 ? 5.959 -0.655 -18.886 1.00 96.62 90 TYR A O 1
ATOM 687 N N . GLU A 1 91 ? 6.754 -2.490 -17.860 1.00 96.62 91 GLU A N 1
ATOM 688 C CA . GLU A 1 91 ? 6.271 -3.448 -18.877 1.00 96.62 91 GLU A CA 1
ATOM 689 C C . GLU A 1 91 ? 4.741 -3.407 -19.042 1.00 96.62 91 GLU A C 1
ATOM 691 O O . GLU A 1 91 ? 4.231 -3.641 -20.134 1.00 96.62 91 GLU A O 1
ATOM 696 N N . TYR A 1 92 ? 4.006 -3.034 -17.988 1.00 95.88 92 TYR A N 1
ATOM 697 C CA . TYR A 1 92 ? 2.553 -2.812 -18.017 1.00 95.88 92 TYR A CA 1
ATOM 698 C C . TYR A 1 92 ? 2.172 -1.335 -18.213 1.00 95.88 92 TYR A C 1
ATOM 700 O O . TYR A 1 92 ? 1.113 -0.900 -17.758 1.00 95.88 92 TYR A O 1
ATOM 708 N N . HIS A 1 93 ? 3.031 -0.559 -18.880 1.00 96.62 93 HIS A N 1
ATOM 709 C CA . HIS A 1 93 ? 2.808 0.842 -19.258 1.00 96.62 93 HIS A CA 1
ATOM 710 C C . HIS A 1 93 ? 2.564 1.806 -18.085 1.00 96.62 93 HIS A C 1
ATOM 712 O O . HIS A 1 93 ? 1.945 2.858 -18.253 1.00 96.62 93 HIS A O 1
ATOM 718 N N . VAL A 1 94 ? 3.066 1.488 -16.889 1.00 97.00 94 VAL A N 1
ATOM 719 C CA . VAL A 1 94 ? 3.020 2.414 -15.752 1.00 97.00 94 VAL A CA 1
ATOM 720 C C . VAL A 1 94 ? 4.184 3.391 -15.851 1.00 97.00 94 VAL A C 1
ATOM 722 O O . VAL A 1 94 ? 5.352 3.002 -15.796 1.00 97.00 94 VAL A O 1
ATOM 725 N N . SER A 1 95 ? 3.867 4.680 -15.959 1.00 97.62 95 SER A N 1
ATOM 726 C CA . SER A 1 95 ? 4.880 5.733 -15.948 1.00 97.62 95 SER A CA 1
ATOM 727 C C . SER A 1 95 ? 5.579 5.827 -14.583 1.00 97.62 95 SER A C 1
ATOM 729 O O . SER A 1 95 ? 5.017 5.484 -13.539 1.00 97.62 95 SER A O 1
ATOM 731 N N . THR A 1 96 ? 6.798 6.373 -14.549 1.00 97.00 96 THR A N 1
ATOM 732 C CA . THR A 1 96 ? 7.510 6.642 -13.284 1.00 97.00 96 THR A CA 1
ATOM 733 C C . THR A 1 96 ? 6.698 7.548 -12.348 1.00 97.00 96 THR A C 1
ATOM 735 O O . THR A 1 96 ? 6.735 7.376 -11.127 1.00 97.00 96 THR A O 1
ATOM 738 N N . ALA A 1 97 ? 5.943 8.502 -12.903 1.00 97.62 97 ALA A N 1
ATOM 739 C CA . ALA A 1 97 ? 5.078 9.389 -12.130 1.00 97.62 97 ALA A CA 1
ATOM 740 C C . ALA A 1 97 ? 3.922 8.618 -11.472 1.00 97.62 97 ALA A C 1
ATOM 742 O O . ALA A 1 97 ? 3.694 8.767 -10.269 1.00 97.62 97 ALA A O 1
ATOM 743 N N . ASP A 1 98 ? 3.256 7.734 -12.219 1.00 97.62 98 ASP A N 1
ATOM 744 C CA . ASP A 1 98 ? 2.172 6.896 -11.697 1.00 97.62 98 ASP A CA 1
ATOM 745 C C . ASP A 1 98 ? 2.675 5.902 -10.653 1.00 97.62 98 ASP A C 1
ATOM 747 O O . ASP A 1 98 ? 2.051 5.734 -9.605 1.00 97.62 98 ASP A O 1
ATOM 751 N N . TYR A 1 99 ? 3.846 5.304 -10.877 1.00 97.81 99 TYR A N 1
ATOM 752 C CA . TYR A 1 99 ? 4.497 4.443 -9.893 1.00 97.81 99 TYR A CA 1
ATOM 753 C C . TYR A 1 99 ? 4.758 5.181 -8.571 1.00 97.81 99 TYR A C 1
ATOM 755 O O . TYR A 1 99 ? 4.431 4.681 -7.491 1.00 97.81 99 TYR A O 1
ATOM 763 N N . ASN A 1 100 ? 5.298 6.402 -8.638 1.00 97.69 100 ASN A N 1
ATOM 764 C CA . ASN A 1 100 ? 5.533 7.224 -7.452 1.00 97.69 100 ASN A CA 1
ATOM 765 C C . ASN A 1 100 ? 4.225 7.625 -6.756 1.00 97.69 100 ASN A C 1
ATOM 767 O O . ASN A 1 100 ? 4.169 7.625 -5.523 1.00 97.69 100 ASN A O 1
ATOM 771 N N . ARG A 1 101 ? 3.164 7.904 -7.523 1.00 98.25 101 ARG A N 1
ATOM 772 C CA . ARG A 1 101 ? 1.818 8.167 -6.998 1.00 98.25 101 ARG A CA 1
ATOM 773 C C . ARG A 1 101 ? 1.245 6.948 -6.272 1.00 98.25 101 ARG A C 1
ATOM 775 O O . ARG A 1 101 ? 0.730 7.100 -5.166 1.00 98.25 101 ARG A O 1
ATOM 782 N N . MET A 1 102 ? 1.386 5.747 -6.835 1.00 98.44 102 MET A N 1
ATOM 783 C CA . MET A 1 102 ? 0.989 4.496 -6.177 1.00 98.44 102 MET A CA 1
ATOM 784 C C . MET A 1 102 ? 1.772 4.283 -4.877 1.00 98.44 102 MET A C 1
ATOM 786 O O . MET A 1 102 ? 1.173 4.022 -3.836 1.00 98.44 102 MET A O 1
ATOM 790 N N . LEU A 1 103 ? 3.098 4.468 -4.890 1.00 98.12 103 LEU A N 1
ATOM 791 C CA . LEU A 1 103 ? 3.925 4.371 -3.682 1.00 98.12 103 LEU A CA 1
ATOM 792 C C . LEU A 1 103 ? 3.515 5.375 -2.596 1.00 98.12 103 LEU A C 1
ATOM 794 O O . LEU A 1 103 ? 3.555 5.036 -1.412 1.00 98.12 103 LEU A O 1
ATOM 798 N N . ALA A 1 104 ? 3.171 6.6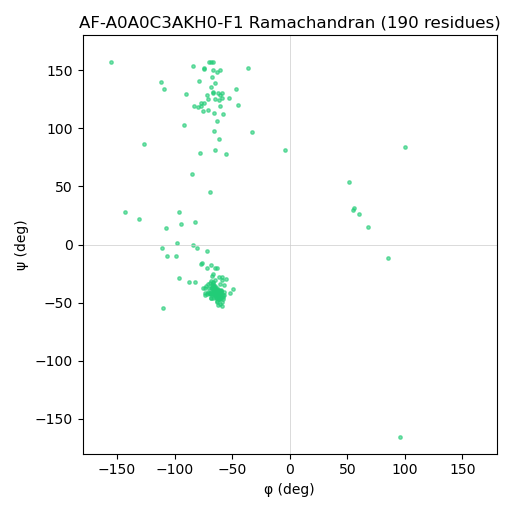08 -2.972 1.00 98.19 104 ALA A N 1
ATOM 799 C CA . ALA A 1 104 ? 2.675 7.612 -2.035 1.00 98.19 104 ALA A CA 1
ATOM 800 C C . ALA A 1 104 ? 1.342 7.164 -1.417 1.00 98.19 104 ALA A C 1
ATOM 802 O O . ALA A 1 104 ? 1.240 7.075 -0.195 1.00 98.19 104 ALA A O 1
ATOM 803 N N . ALA A 1 105 ? 0.386 6.746 -2.250 1.00 98.56 105 ALA A N 1
ATOM 804 C CA . ALA A 1 105 ? -0.917 6.263 -1.803 1.00 98.56 105 ALA A CA 1
ATOM 805 C C . ALA A 1 105 ? -0.825 5.042 -0.871 1.00 98.56 105 ALA A C 1
ATOM 807 O O . ALA A 1 105 ? -1.539 4.980 0.131 1.00 98.56 105 ALA A O 1
ATOM 808 N N . VAL A 1 106 ? 0.092 4.099 -1.134 1.00 98.56 106 VAL A N 1
ATOM 809 C CA . VAL A 1 106 ? 0.347 2.961 -0.230 1.00 98.56 106 VAL A CA 1
ATOM 810 C C . VAL A 1 106 ? 0.851 3.440 1.131 1.00 98.56 106 VAL A C 1
ATOM 812 O O . VAL A 1 106 ? 0.393 2.945 2.159 1.00 98.56 106 VAL A O 1
ATOM 815 N N . ARG A 1 107 ? 1.781 4.405 1.165 1.00 98.12 107 ARG A N 1
ATOM 816 C CA . ARG A 1 107 ? 2.312 4.954 2.427 1.00 98.12 107 ARG A CA 1
ATOM 817 C C . ARG A 1 107 ? 1.232 5.670 3.222 1.00 98.12 107 ARG A C 1
ATOM 819 O O . ARG A 1 107 ? 1.170 5.488 4.434 1.00 98.12 107 ARG A O 1
ATOM 826 N N . ASP A 1 108 ? 0.401 6.460 2.558 1.00 98.06 108 ASP A N 1
ATOM 827 C CA . ASP A 1 108 ? -0.672 7.196 3.222 1.00 98.06 108 ASP A CA 1
ATOM 828 C C . ASP A 1 108 ? -1.755 6.244 3.728 1.00 98.06 108 ASP A C 1
ATOM 830 O O . ASP A 1 108 ? -2.149 6.333 4.887 1.00 98.06 108 ASP A O 1
ATOM 834 N N . SER A 1 109 ? -2.131 5.238 2.934 1.00 98.25 109 SER A N 1
ATOM 835 C CA . SER A 1 109 ? -3.054 4.180 3.366 1.00 98.25 109 SER A CA 1
ATOM 836 C C . SER A 1 109 ? -2.517 3.407 4.573 1.00 98.25 109 SER A C 1
ATOM 838 O O . SER A 1 109 ? -3.261 3.126 5.507 1.00 98.25 109 SER A O 1
ATOM 840 N N . ALA A 1 110 ? -1.218 3.102 4.596 1.00 98.31 110 ALA A N 1
ATOM 841 C CA . ALA A 1 110 ? -0.578 2.427 5.722 1.00 98.31 110 ALA A CA 1
ATOM 842 C C . ALA A 1 110 ? -0.546 3.283 7.002 1.00 98.31 110 ALA A C 1
ATOM 844 O O . ALA A 1 110 ? -0.711 2.739 8.094 1.00 98.31 110 ALA A O 1
ATOM 845 N N . LYS A 1 111 ? -0.393 4.611 6.881 1.00 97.06 111 LYS A N 1
ATOM 846 C CA . LYS A 1 111 ? -0.527 5.543 8.015 1.00 97.06 111 LYS A CA 1
ATOM 847 C C . LYS A 1 111 ? -1.969 5.623 8.514 1.00 97.06 111 LYS A C 1
ATOM 849 O O . LYS A 1 111 ? -2.189 5.543 9.716 1.00 97.06 111 LYS A O 1
ATOM 854 N N . ILE A 1 112 ? -2.937 5.748 7.603 1.00 97.81 112 ILE A N 1
ATOM 855 C CA . ILE A 1 112 ? -4.371 5.816 7.931 1.00 97.81 112 ILE A CA 1
ATOM 856 C C . ILE A 1 112 ? -4.820 4.533 8.639 1.00 97.81 112 ILE A C 1
ATOM 858 O O . ILE A 1 112 ? -5.519 4.598 9.643 1.00 97.81 112 ILE A O 1
ATOM 862 N N . ALA A 1 113 ? -4.365 3.372 8.163 1.00 97.94 113 ALA A N 1
ATOM 863 C CA . ALA A 1 113 ? -4.631 2.081 8.795 1.00 97.94 113 ALA A CA 1
ATOM 864 C C . ALA A 1 113 ? -3.862 1.873 10.115 1.00 97.94 113 ALA A C 1
ATOM 866 O O . ALA A 1 113 ? -4.071 0.862 10.786 1.00 97.94 113 ALA A O 1
ATOM 867 N N . GLN A 1 114 ? -2.967 2.797 10.488 1.00 97.69 114 GLN A N 1
ATOM 868 C CA . GLN A 1 114 ? -2.123 2.715 11.681 1.00 97.69 114 GLN A CA 1
ATOM 869 C C . GLN A 1 114 ? -1.375 1.376 11.755 1.00 97.69 114 GLN A C 1
ATOM 871 O O . GLN A 1 114 ? -1.519 0.621 12.723 1.00 97.69 114 GLN A O 1
ATOM 876 N N . LEU A 1 115 ? -0.643 1.030 10.691 1.00 97.94 115 LEU A N 1
ATOM 877 C CA . LEU A 1 115 ? 0.274 -0.109 10.743 1.00 97.94 115 LEU A CA 1
ATOM 878 C C . LEU A 1 115 ? 1.427 0.169 11.712 1.00 97.94 115 LEU A C 1
ATOM 880 O O . LEU A 1 115 ? 1.850 1.311 11.885 1.00 97.94 115 LEU A O 1
ATOM 884 N N . ASP A 1 116 ? 1.952 -0.894 12.318 1.00 96.94 116 ASP A N 1
ATOM 885 C CA . ASP A 1 116 ? 3.111 -0.784 13.195 1.00 96.94 116 ASP A CA 1
ATOM 886 C C . ASP A 1 116 ? 4.372 -0.591 12.343 1.00 96.94 116 ASP A C 1
ATOM 888 O O . ASP A 1 116 ? 4.783 -1.467 11.576 1.00 96.94 116 ASP A O 1
ATOM 892 N N . ASN A 1 117 ? 5.006 0.569 12.481 1.00 94.38 117 ASN A N 1
ATOM 893 C CA . ASN A 1 117 ? 6.191 0.918 11.708 1.00 94.38 117 ASN A CA 1
ATOM 894 C C . ASN A 1 117 ? 7.438 0.137 12.148 1.00 94.38 117 ASN A C 1
ATOM 896 O O . ASN A 1 117 ? 8.370 0.006 11.353 1.00 94.38 117 ASN A O 1
ATOM 900 N N . THR A 1 118 ? 7.448 -0.418 13.361 1.00 94.44 118 THR A N 1
ATOM 901 C CA . THR A 1 118 ? 8.575 -1.163 13.941 1.00 94.44 118 THR A CA 1
ATOM 902 C C . THR A 1 118 ? 8.530 -2.647 13.565 1.00 94.44 118 THR A C 1
ATOM 904 O O . THR A 1 118 ? 9.567 -3.275 13.319 1.00 94.44 118 THR A O 1
ATOM 907 N N . ALA A 1 119 ? 7.328 -3.208 13.412 1.00 96.44 119 ALA A N 1
ATOM 908 C CA . ALA A 1 119 ? 7.131 -4.614 13.093 1.00 96.44 119 ALA A CA 1
ATOM 909 C C . ALA A 1 119 ? 7.441 -4.966 11.627 1.00 96.44 119 ALA A C 1
ATOM 911 O O . ALA A 1 119 ? 7.286 -4.187 10.679 1.00 96.44 119 ALA A O 1
ATOM 912 N N . LYS A 1 120 ? 7.866 -6.217 11.406 1.00 97.44 120 LYS A N 1
ATOM 913 C CA . LYS A 1 120 ? 8.042 -6.791 10.060 1.00 97.44 120 LYS A CA 1
ATOM 914 C C . LYS A 1 120 ? 6.681 -6.980 9.382 1.00 97.44 120 LYS A C 1
ATOM 916 O O . LYS A 1 120 ? 5.675 -7.176 10.046 1.00 97.44 120 LYS A O 1
ATOM 921 N N . TYR A 1 121 ? 6.665 -7.027 8.048 1.00 97.94 121 TYR A N 1
ATOM 922 C CA . TYR A 1 121 ? 5.436 -7.197 7.254 1.00 97.94 121 TYR A CA 1
ATOM 923 C C . TYR A 1 121 ? 4.579 -8.405 7.685 1.00 97.94 121 TYR A C 1
ATOM 925 O O . TYR A 1 121 ? 3.367 -8.289 7.779 1.00 97.94 121 TYR A O 1
ATOM 933 N N . ARG A 1 122 ? 5.206 -9.551 7.992 1.00 97.75 122 ARG A N 1
ATOM 934 C CA . ARG A 1 122 ? 4.501 -10.774 8.429 1.00 97.75 122 ARG A CA 1
ATOM 935 C C . ARG A 1 122 ? 3.856 -10.671 9.817 1.00 97.75 122 ARG A C 1
ATOM 937 O O . ARG A 1 122 ? 3.039 -11.517 10.141 1.00 97.75 122 ARG A O 1
ATOM 944 N N . ALA A 1 123 ? 4.261 -9.694 10.625 1.00 98.12 123 ALA A N 1
ATOM 945 C CA . ALA A 1 123 ? 3.738 -9.468 11.970 1.00 98.12 123 ALA A CA 1
ATOM 946 C C . ALA A 1 123 ? 2.654 -8.375 12.003 1.00 98.12 123 ALA A C 1
ATOM 948 O O . ALA A 1 123 ? 2.161 -8.039 13.071 1.00 98.12 123 ALA A O 1
ATOM 949 N N . GLN A 1 124 ? 2.306 -7.800 10.847 1.00 98.25 124 GLN A N 1
ATOM 950 C CA . GLN A 1 124 ? 1.233 -6.816 10.744 1.00 98.25 124 GLN A CA 1
ATOM 951 C C . GLN A 1 124 ? -0.132 -7.495 10.861 1.00 98.25 124 GLN A C 1
ATOM 953 O O . GLN A 1 124 ? -0.298 -8.645 10.451 1.00 98.25 124 GLN A O 1
ATOM 958 N N . ASP A 1 125 ? -1.116 -6.750 11.358 1.00 98.25 125 ASP A N 1
ATOM 959 C CA . ASP A 1 125 ? -2.502 -7.203 11.433 1.00 98.25 125 ASP A CA 1
ATOM 960 C C . ASP A 1 125 ? -3.056 -7.507 10.022 1.00 98.25 125 ASP A C 1
ATOM 962 O O . ASP A 1 125 ? -3.118 -6.601 9.175 1.00 98.25 125 ASP A O 1
ATOM 966 N N . PRO A 1 126 ? -3.478 -8.757 9.742 1.00 98.00 126 PRO A N 1
ATOM 967 C CA . PRO A 1 126 ? -3.995 -9.140 8.433 1.00 98.00 126 PRO A CA 1
ATOM 968 C C . PRO A 1 126 ? -5.263 -8.372 8.034 1.00 98.00 126 PRO A C 1
ATOM 970 O O . PRO A 1 126 ? -5.476 -8.155 6.840 1.00 98.00 126 PRO A O 1
ATOM 973 N N . VAL A 1 127 ? -6.081 -7.915 8.991 1.00 98.38 127 VAL A N 1
ATOM 974 C CA . VAL A 1 127 ? -7.305 -7.147 8.703 1.00 98.38 127 VAL A CA 1
ATOM 975 C C . VAL A 1 127 ? -6.947 -5.775 8.133 1.00 98.38 127 VAL A C 1
ATOM 977 O O . VAL A 1 127 ? -7.476 -5.373 7.094 1.00 98.38 127 VAL A O 1
ATOM 980 N N . LYS A 1 128 ? -5.981 -5.083 8.748 1.00 98.38 128 LYS A N 1
ATOM 981 C CA . LYS A 1 128 ? -5.462 -3.797 8.253 1.00 98.38 128 LYS A CA 1
ATOM 982 C C . LYS A 1 128 ? -4.804 -3.940 6.880 1.00 98.38 128 LYS A C 1
ATOM 984 O O . LYS A 1 128 ? -5.021 -3.107 6.000 1.00 98.38 128 LYS A O 1
ATOM 989 N N . LEU A 1 129 ? -4.044 -5.018 6.656 1.00 98.38 129 LEU A N 1
ATOM 990 C CA . LEU A 1 129 ? -3.467 -5.310 5.338 1.00 98.38 129 LEU A CA 1
ATOM 991 C C . LEU A 1 129 ? -4.555 -5.485 4.268 1.00 98.38 129 LEU A C 1
ATOM 993 O O . LEU A 1 129 ? -4.459 -4.889 3.193 1.00 98.38 129 LEU A O 1
ATOM 997 N N . ALA A 1 130 ? -5.611 -6.246 4.570 1.00 98.12 130 ALA A N 1
ATOM 998 C CA . ALA A 1 130 ? -6.727 -6.455 3.652 1.00 98.12 130 ALA A CA 1
ATOM 999 C C . ALA A 1 130 ? -7.456 -5.144 3.305 1.00 98.12 130 ALA A C 1
ATOM 1001 O O . ALA A 1 130 ? -7.796 -4.921 2.139 1.00 98.12 130 ALA A O 1
ATOM 1002 N N . GLN A 1 131 ? -7.641 -4.248 4.281 1.00 98.31 131 GLN A N 1
ATOM 1003 C CA . GLN A 1 131 ? -8.216 -2.917 4.053 1.00 98.31 131 GLN A CA 1
ATOM 1004 C C . GLN A 1 131 ? -7.361 -2.085 3.090 1.00 98.31 131 GLN A C 1
ATOM 1006 O O . GLN A 1 131 ? -7.894 -1.523 2.132 1.00 98.31 131 GLN A O 1
ATOM 1011 N N . ILE A 1 132 ? -6.037 -2.061 3.281 1.00 98.50 132 ILE A N 1
ATOM 1012 C CA . ILE A 1 132 ? -5.118 -1.357 2.374 1.00 98.50 132 ILE A CA 1
ATOM 1013 C C . ILE A 1 132 ? -5.235 -1.923 0.954 1.00 98.50 132 ILE A C 1
ATOM 1015 O O . ILE A 1 132 ? -5.356 -1.159 -0.001 1.00 98.50 132 ILE A O 1
ATOM 1019 N N . PHE A 1 133 ? -5.268 -3.249 0.787 1.00 98.50 133 PHE A N 1
ATOM 1020 C CA . PHE A 1 133 ? -5.422 -3.864 -0.537 1.00 98.50 133 PHE A CA 1
ATOM 1021 C C . PHE A 1 133 ? -6.751 -3.509 -1.205 1.00 98.50 133 PHE A C 1
ATOM 1023 O O . PHE A 1 133 ? -6.785 -3.247 -2.408 1.00 98.50 133 PHE A O 1
ATOM 1030 N N . ALA A 1 134 ? -7.846 -3.466 -0.446 1.00 98.25 134 ALA A N 1
ATOM 1031 C CA . ALA A 1 134 ? -9.146 -3.051 -0.964 1.00 98.25 134 ALA A CA 1
ATOM 1032 C C . ALA A 1 134 ? -9.133 -1.585 -1.436 1.00 98.25 134 ALA A C 1
ATOM 1034 O O . ALA A 1 134 ? -9.586 -1.293 -2.546 1.00 98.25 134 ALA A O 1
ATOM 1035 N N . VAL A 1 135 ? -8.559 -0.675 -0.639 1.00 98.38 135 VAL A N 1
ATOM 1036 C CA . VAL A 1 135 ? -8.418 0.749 -0.991 1.00 98.38 135 VAL A CA 1
ATOM 1037 C C . VAL A 1 135 ? -7.556 0.919 -2.242 1.00 98.38 135 VAL A C 1
ATOM 1039 O O . VAL A 1 135 ? -7.963 1.604 -3.181 1.00 98.38 135 VAL A O 1
ATOM 1042 N N . MET A 1 136 ? -6.411 0.240 -2.305 1.00 98.50 136 MET A N 1
ATOM 1043 C CA . MET A 1 136 ? -5.486 0.339 -3.434 1.00 98.50 136 MET A CA 1
ATOM 1044 C C . MET A 1 136 ? -6.096 -0.191 -4.736 1.00 98.50 136 MET A C 1
ATOM 1046 O O . MET A 1 136 ? -5.964 0.462 -5.769 1.00 98.50 136 MET A O 1
ATOM 1050 N N . ARG A 1 137 ? -6.842 -1.305 -4.700 1.00 98.19 137 ARG A N 1
ATOM 1051 C CA . ARG A 1 137 ? -7.578 -1.815 -5.875 1.00 98.19 137 ARG A CA 1
ATOM 1052 C C . ARG A 1 137 ? -8.683 -0.870 -6.344 1.00 98.19 137 ARG A C 1
ATOM 1054 O O . ARG A 1 137 ? -9.010 -0.864 -7.531 1.00 98.19 137 ARG A O 1
ATOM 1061 N N . LYS A 1 138 ? -9.290 -0.103 -5.433 1.00 98.00 138 LYS A N 1
ATOM 1062 C CA . LYS A 1 138 ? -10.300 0.907 -5.778 1.00 98.00 138 LYS A CA 1
ATOM 1063 C C . LYS A 1 138 ? -9.659 2.134 -6.428 1.00 98.00 138 LYS A C 1
ATOM 1065 O O . LYS A 1 138 ? -10.191 2.627 -7.415 1.00 98.00 138 LYS A O 1
ATOM 1070 N N . GLN A 1 139 ? -8.533 2.606 -5.892 1.00 98.12 139 GLN A N 1
ATOM 1071 C CA . GLN A 1 139 ? -7.831 3.793 -6.394 1.00 98.12 139 GLN A CA 1
ATOM 1072 C C . GLN A 1 139 ? -7.065 3.537 -7.695 1.00 98.12 139 GLN A C 1
ATOM 1074 O O . GLN A 1 139 ? -7.046 4.397 -8.571 1.00 98.12 139 GLN A O 1
ATOM 1079 N N . PHE A 1 140 ? -6.458 2.358 -7.837 1.00 97.62 140 PHE A N 1
ATOM 1080 C CA . PHE A 1 140 ? -5.656 1.979 -8.996 1.00 97.62 140 PHE A CA 1
ATOM 1081 C C . PHE A 1 140 ? -6.183 0.653 -9.557 1.00 97.62 140 PHE A C 1
ATOM 1083 O O . PHE A 1 140 ? -5.680 -0.414 -9.193 1.00 97.62 140 PHE A O 1
ATOM 1090 N N . PRO A 1 141 ? -7.199 0.689 -10.442 1.00 96.62 141 PRO A N 1
ATOM 1091 C CA . PRO A 1 141 ? -7.824 -0.516 -10.986 1.00 96.62 141 PRO A CA 1
ATOM 1092 C C . PRO A 1 141 ? -6.844 -1.481 -11.657 1.00 96.62 141 PRO A C 1
ATOM 1094 O O . PRO A 1 141 ? -7.061 -2.688 -11.582 1.00 96.62 141 PRO A O 1
ATOM 1097 N N . LEU A 1 142 ? -5.743 -0.962 -12.221 1.00 96.50 142 LEU A N 1
ATOM 1098 C CA . LEU A 1 142 ? -4.634 -1.755 -12.753 1.00 96.50 142 LEU A CA 1
ATOM 1099 C C . LEU A 1 142 ? -4.160 -2.813 -11.750 1.00 96.50 142 LEU A C 1
ATOM 1101 O O . LEU A 1 142 ? -3.897 -3.937 -12.138 1.00 96.50 142 LEU A O 1
ATOM 1105 N N . LEU A 1 143 ? -4.113 -2.510 -10.449 1.00 97.06 143 LEU A N 1
ATOM 1106 C CA . LEU A 1 143 ? -3.591 -3.439 -9.444 1.00 97.06 143 LEU A CA 1
ATOM 1107 C C . LEU A 1 143 ? -4.401 -4.744 -9.328 1.00 97.06 143 LEU A C 1
ATOM 1109 O O . LEU A 1 143 ? -3.864 -5.749 -8.867 1.00 97.06 143 LEU A O 1
ATOM 1113 N N . LYS A 1 144 ? -5.659 -4.764 -9.795 1.00 96.62 144 LYS A N 1
ATOM 1114 C CA . LYS A 1 144 ? -6.524 -5.957 -9.795 1.00 96.62 144 LYS A CA 1
ATOM 1115 C C . LYS A 1 144 ? -6.014 -7.078 -10.705 1.00 96.62 144 LYS A C 1
ATOM 1117 O O . LYS A 1 144 ? -6.421 -8.220 -10.519 1.00 96.62 144 LYS A O 1
ATOM 1122 N N . GLN A 1 145 ? -5.152 -6.764 -11.674 1.00 96.31 145 GLN A N 1
ATOM 1123 C CA . GLN A 1 145 ? -4.604 -7.751 -12.605 1.00 96.31 145 GLN A CA 1
ATOM 1124 C C . GLN A 1 145 ? -3.494 -8.611 -11.990 1.00 96.31 145 GLN A C 1
ATOM 1126 O O . GLN A 1 145 ? -3.153 -9.650 -12.542 1.00 96.31 145 GLN A O 1
ATOM 1131 N N . PHE A 1 146 ? -2.909 -8.198 -10.861 1.00 96.75 146 PHE A N 1
ATOM 1132 C CA . PHE A 1 146 ? -1.806 -8.919 -10.229 1.00 96.75 146 PHE A CA 1
ATOM 1133 C C . PHE A 1 146 ? -2.333 -9.945 -9.225 1.00 96.75 146 PHE A C 1
ATOM 1135 O O . PHE A 1 146 ? -3.133 -9.632 -8.341 1.00 96.75 146 PHE A O 1
ATOM 1142 N N . ARG A 1 147 ? -1.856 -11.189 -9.327 1.00 96.69 147 ARG A N 1
ATOM 1143 C CA . ARG A 1 147 ? -2.322 -12.293 -8.479 1.00 96.69 147 ARG A CA 1
ATOM 1144 C C . ARG A 1 147 ? -2.055 -12.014 -6.995 1.00 96.69 147 ARG A C 1
ATOM 1146 O O . ARG A 1 147 ? -0.923 -11.737 -6.608 1.00 96.69 147 ARG A O 1
ATOM 1153 N N . SER A 1 148 ? -3.075 -12.151 -6.150 1.00 95.81 148 SER A N 1
ATOM 1154 C CA . SER A 1 148 ? -2.936 -12.012 -4.688 1.00 95.81 148 SER A CA 1
ATOM 1155 C C . SER A 1 148 ? -2.335 -10.669 -4.239 1.00 95.81 148 SER A C 1
ATOM 1157 O O . SER A 1 148 ? -1.607 -10.629 -3.249 1.00 95.81 148 SER A O 1
ATOM 1159 N N . ASP A 1 149 ? -2.590 -9.586 -4.985 1.00 97.81 149 ASP A N 1
ATOM 1160 C CA . ASP A 1 149 ? -2.154 -8.222 -4.649 1.00 97.81 149 ASP A CA 1
ATOM 1161 C C . ASP A 1 149 ? -0.633 -8.093 -4.410 1.00 97.81 149 ASP A C 1
ATOM 1163 O O . ASP A 1 149 ? -0.172 -7.245 -3.636 1.00 97.81 149 ASP A O 1
ATOM 1167 N N . TRP A 1 150 ? 0.178 -8.936 -5.070 1.00 97.88 150 TRP A N 1
ATOM 1168 C CA . TRP A 1 150 ? 1.610 -9.033 -4.770 1.00 97.88 150 TRP A CA 1
ATOM 1169 C C . TRP A 1 150 ? 2.354 -7.708 -4.999 1.00 97.88 150 TRP A C 1
ATOM 1171 O O . TRP A 1 150 ? 3.257 -7.381 -4.232 1.00 97.88 150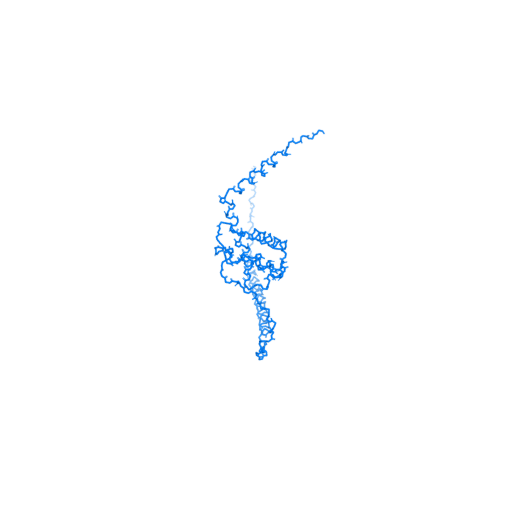 TRP A O 1
ATOM 1181 N N . VAL A 1 151 ? 1.946 -6.911 -5.992 1.00 98.19 151 VAL A N 1
ATOM 1182 C CA . VAL A 1 151 ? 2.512 -5.576 -6.261 1.00 98.19 151 VAL A CA 1
ATOM 1183 C C . VAL A 1 151 ? 2.313 -4.651 -5.063 1.00 98.19 151 VAL A C 1
ATOM 1185 O O . VAL A 1 151 ? 3.274 -4.071 -4.555 1.00 98.19 151 VAL A O 1
ATOM 1188 N N . THR A 1 152 ? 1.078 -4.555 -4.567 1.00 98.56 152 THR A N 1
ATOM 1189 C CA . THR A 1 152 ? 0.734 -3.725 -3.408 1.00 98.56 152 THR A CA 1
ATOM 1190 C C . THR A 1 152 ? 1.487 -4.187 -2.163 1.00 98.56 152 THR A C 1
ATOM 1192 O O . THR A 1 152 ? 2.004 -3.366 -1.404 1.00 98.56 152 THR A O 1
ATOM 1195 N N . ALA A 1 153 ? 1.610 -5.503 -1.967 1.00 98.31 153 ALA A N 1
ATOM 1196 C CA . ALA A 1 153 ? 2.373 -6.071 -0.863 1.00 98.31 153 ALA A CA 1
ATOM 1197 C C . ALA A 1 153 ? 3.862 -5.682 -0.916 1.00 98.31 153 ALA A C 1
ATOM 1199 O O . ALA A 1 153 ? 4.443 -5.356 0.117 1.00 98.31 153 ALA A O 1
ATOM 1200 N N . GLU A 1 154 ? 4.490 -5.681 -2.093 1.00 98.25 154 GLU A N 1
ATOM 1201 C CA . GLU A 1 154 ? 5.902 -5.303 -2.253 1.00 98.25 154 GLU A CA 1
ATOM 1202 C C . GLU A 1 154 ? 6.125 -3.797 -2.056 1.00 98.25 154 GLU A C 1
ATOM 1204 O O . GLU A 1 154 ? 7.043 -3.408 -1.328 1.00 98.25 154 GLU A O 1
ATOM 1209 N N . MET A 1 155 ? 5.230 -2.948 -2.578 1.00 98.50 155 MET A N 1
ATOM 1210 C CA . MET A 1 155 ? 5.232 -1.507 -2.277 1.00 98.50 155 MET A CA 1
ATOM 1211 C C . MET A 1 155 ? 5.128 -1.249 -0.769 1.00 98.50 155 MET A C 1
ATOM 1213 O O . MET A 1 155 ? 5.861 -0.426 -0.212 1.00 98.50 155 MET A O 1
ATOM 1217 N N . LEU A 1 156 ? 4.252 -1.988 -0.084 1.00 98.44 156 LEU A N 1
ATOM 1218 C CA . LEU A 1 156 ? 4.050 -1.854 1.353 1.00 98.44 156 LEU A CA 1
ATOM 1219 C C . LEU A 1 156 ? 5.271 -2.334 2.152 1.00 98.44 156 LEU A C 1
ATOM 1221 O O . LEU A 1 156 ? 5.710 -1.653 3.079 1.00 98.44 156 LEU A O 1
ATOM 1225 N N . LYS A 1 157 ? 5.893 -3.456 1.766 1.00 97.88 157 LYS A N 1
ATOM 1226 C CA . LYS A 1 157 ? 7.167 -3.910 2.356 1.00 97.88 157 LYS A CA 1
ATOM 1227 C C . LYS A 1 157 ? 8.259 -2.855 2.203 1.00 97.88 157 LYS A C 1
ATOM 1229 O O . LYS A 1 157 ? 8.989 -2.599 3.164 1.00 97.88 157 LYS A O 1
ATOM 1234 N N . GLN A 1 158 ? 8.367 -2.238 1.024 1.00 97.25 158 GLN A N 1
ATOM 1235 C CA . GLN A 1 158 ? 9.328 -1.169 0.765 1.00 97.25 158 GLN A CA 1
ATOM 1236 C C . GLN A 1 158 ? 9.063 0.045 1.667 1.00 97.25 158 GLN A C 1
ATOM 1238 O O . GLN A 1 158 ? 10.004 0.574 2.260 1.00 97.25 158 GLN A O 1
ATOM 1243 N N . ALA A 1 159 ? 7.799 0.455 1.822 1.00 97.31 159 ALA A N 1
ATOM 1244 C CA . ALA A 1 159 ? 7.402 1.537 2.722 1.00 97.31 159 ALA A CA 1
ATOM 1245 C C . ALA A 1 159 ? 7.795 1.250 4.182 1.00 97.31 159 ALA A C 1
ATOM 1247 O O . ALA A 1 159 ? 8.535 2.036 4.775 1.00 97.31 159 ALA A O 1
ATOM 1248 N N . LEU A 1 160 ? 7.400 0.090 4.718 1.00 97.38 160 LEU A N 1
ATOM 1249 C CA . LEU A 1 160 ? 7.719 -0.325 6.089 1.00 97.38 160 LEU A CA 1
ATOM 1250 C C . LEU A 1 160 ? 9.237 -0.428 6.322 1.00 97.38 160 LEU A C 1
ATOM 1252 O O . LEU A 1 160 ? 9.748 -0.008 7.358 1.00 97.38 160 LEU A O 1
ATOM 1256 N N . ARG A 1 161 ? 9.995 -0.964 5.352 1.00 96.56 161 ARG A N 1
ATOM 1257 C CA . ARG A 1 161 ? 11.467 -1.026 5.430 1.00 96.56 161 ARG A CA 1
ATOM 1258 C C . ARG A 1 161 ? 12.078 0.370 5.516 1.00 96.56 161 ARG A C 1
ATOM 1260 O O . ARG A 1 161 ? 12.994 0.584 6.308 1.00 96.56 161 ARG A O 1
ATOM 1267 N N . ASN A 1 162 ? 11.577 1.305 4.716 1.00 95.38 162 ASN A N 1
ATOM 1268 C CA . ASN A 1 162 ? 12.070 2.676 4.707 1.00 95.38 162 ASN A CA 1
ATOM 1269 C C . ASN A 1 162 ? 11.749 3.405 6.017 1.00 95.38 162 ASN A C 1
ATOM 1271 O O . ASN A 1 162 ? 12.595 4.158 6.489 1.00 95.38 162 ASN A O 1
ATOM 1275 N N . TRP A 1 163 ? 10.583 3.167 6.625 1.00 95.19 163 TRP A N 1
ATOM 1276 C CA . TRP A 1 163 ? 10.248 3.725 7.940 1.00 95.19 163 TRP A CA 1
ATOM 1277 C C . TRP A 1 163 ? 11.203 3.239 9.028 1.00 95.19 163 TRP A C 1
ATOM 1279 O O . TRP A 1 163 ? 11.874 4.072 9.632 1.00 95.19 163 TRP A O 1
ATOM 1289 N N . ARG A 1 164 ? 11.403 1.920 9.161 1.00 95.06 164 ARG A N 1
ATOM 1290 C CA . ARG A 1 164 ? 12.391 1.363 10.107 1.00 95.06 164 ARG A CA 1
ATOM 1291 C C . ARG A 1 164 ? 13.801 1.895 9.868 1.00 95.06 164 ARG A C 1
ATOM 1293 O O . ARG A 1 164 ? 14.538 2.193 10.802 1.00 95.06 164 ARG A O 1
ATOM 1300 N N . SER A 1 165 ? 14.200 2.028 8.601 1.00 94.25 165 SER A N 1
ATOM 1301 C CA . SER A 1 165 ? 15.516 2.580 8.272 1.00 94.25 165 SER A CA 1
ATOM 1302 C C . SER A 1 165 ? 15.651 4.055 8.654 1.00 94.25 165 SER A C 1
ATOM 1304 O O . SER A 1 165 ? 16.762 4.478 8.963 1.00 94.25 165 SER A O 1
ATOM 1306 N N . ARG A 1 166 ? 14.578 4.850 8.580 1.00 91.12 166 ARG A N 1
ATOM 1307 C CA . ARG A 1 166 ? 14.586 6.268 8.978 1.00 91.12 166 ARG A CA 1
ATOM 1308 C C . ARG A 1 166 ? 14.634 6.417 10.492 1.00 91.12 166 ARG A C 1
ATOM 1310 O O . ARG A 1 166 ? 15.414 7.227 10.981 1.00 91.12 166 ARG A O 1
ATOM 1317 N N . GLU A 1 167 ? 13.871 5.591 11.197 1.00 89.25 167 GLU A N 1
ATOM 1318 C CA . GLU A 1 167 ? 13.866 5.516 12.656 1.00 89.25 167 GLU A CA 1
ATOM 1319 C C . GLU A 1 167 ? 15.258 5.163 13.195 1.00 89.25 167 GLU A C 1
ATOM 1321 O O . GLU A 1 167 ? 15.821 5.914 13.985 1.00 89.25 167 GLU A O 1
ATOM 1326 N N . LYS A 1 168 ? 15.898 4.116 12.651 1.00 89.06 168 LYS A N 1
ATOM 1327 C CA . LYS A 1 168 ? 17.271 3.732 13.029 1.00 89.06 168 LYS A CA 1
ATOM 1328 C C . LYS A 1 168 ? 18.302 4.844 12.793 1.00 89.06 168 LYS A C 1
ATOM 1330 O O . LYS A 1 168 ? 19.308 4.908 13.489 1.00 89.06 168 LYS A O 1
ATOM 1335 N N . ARG A 1 169 ? 18.085 5.700 11.790 1.00 89.56 169 ARG A N 1
ATOM 1336 C CA . ARG A 1 169 ? 18.975 6.830 11.471 1.00 89.56 169 ARG A CA 1
ATOM 1337 C C . ARG A 1 169 ? 18.684 8.083 12.309 1.00 89.56 169 ARG A C 1
ATOM 1339 O O . ARG A 1 169 ? 19.335 9.094 12.082 1.00 89.56 169 ARG A O 1
ATOM 1346 N N . GLY A 1 170 ? 17.700 8.052 13.211 1.00 84.44 170 GLY A N 1
ATOM 1347 C CA . GLY A 1 170 ? 17.310 9.208 14.024 1.00 84.44 170 GLY A CA 1
ATOM 1348 C C . GLY A 1 170 ? 16.660 10.349 13.231 1.00 84.44 170 GLY A C 1
ATOM 1349 O O . GLY A 1 170 ? 16.548 11.462 13.736 1.00 84.44 170 GLY A O 1
ATOM 1350 N N . TYR A 1 171 ? 16.224 10.100 11.988 1.00 70.81 171 TYR A N 1
ATOM 1351 C CA . TYR A 1 171 ? 15.651 11.145 11.127 1.00 70.81 171 TYR A CA 1
ATOM 1352 C C . TYR A 1 171 ? 14.300 11.664 11.635 1.00 70.81 171 TYR A C 1
ATOM 1354 O O . TYR A 1 171 ? 13.944 12.805 11.352 1.00 70.81 171 TYR A O 1
ATOM 1362 N N . THR A 1 172 ? 13.548 10.845 12.373 1.00 61.28 172 THR A N 1
ATOM 1363 C CA . THR A 1 172 ? 12.265 11.235 12.973 1.00 61.28 172 THR A CA 1
ATOM 1364 C C . THR A 1 172 ? 12.451 12.341 14.012 1.00 61.28 172 THR A C 1
ATOM 1366 O O . THR A 1 172 ? 11.778 13.363 13.922 1.00 61.28 172 THR A O 1
ATOM 1369 N N . ASN A 1 173 ? 13.452 12.212 14.890 1.00 58.31 173 ASN A N 1
ATOM 1370 C CA . ASN A 1 173 ? 13.714 13.198 15.944 1.00 58.31 173 ASN A CA 1
ATOM 1371 C C . ASN A 1 173 ? 14.187 14.544 15.383 1.00 58.31 173 ASN A C 1
ATOM 1373 O O . ASN A 1 173 ? 13.841 15.590 15.919 1.00 58.31 173 ASN A O 1
ATOM 1377 N N . LYS A 1 174 ? 14.961 14.540 14.290 1.00 59.03 174 LYS A N 1
ATOM 1378 C CA . LYS A 1 174 ? 15.498 15.782 13.718 1.00 59.03 174 LYS A CA 1
ATOM 1379 C C . LYS A 1 174 ? 14.419 16.630 13.036 1.00 59.03 174 LYS A C 1
ATOM 1381 O O . LYS A 1 174 ? 14.381 17.834 13.250 1.00 59.03 174 LYS A O 1
ATOM 1386 N N . ILE A 1 175 ? 13.514 16.008 12.272 1.00 64.44 175 ILE A N 1
ATOM 1387 C CA . ILE A 1 175 ? 12.433 16.733 11.578 1.00 64.44 175 ILE A CA 1
ATOM 1388 C C . ILE A 1 175 ? 11.388 17.258 12.573 1.00 64.44 175 ILE A C 1
ATOM 1390 O O . ILE A 1 175 ? 10.874 18.358 12.383 1.00 64.44 175 ILE A O 1
ATOM 1394 N N . GLU A 1 176 ? 11.069 16.506 13.633 1.00 61.84 176 GLU A N 1
ATOM 1395 C CA . GLU A 1 176 ? 10.189 17.009 14.697 1.00 61.84 176 GLU A CA 1
ATOM 1396 C C . GLU A 1 176 ? 10.829 18.168 15.465 1.00 61.84 176 GLU A C 1
ATOM 1398 O O . GLU A 1 176 ? 10.173 19.191 15.645 1.00 61.84 176 GLU A O 1
ATOM 1403 N N . MET A 1 177 ? 12.116 18.077 15.822 1.00 62.41 177 MET A N 1
ATOM 1404 C CA . MET A 1 177 ? 12.822 19.197 16.457 1.00 62.41 177 MET A CA 1
ATOM 1405 C C . MET A 1 177 ? 12.886 20.440 15.559 1.00 62.41 177 MET A C 1
ATOM 1407 O O . MET A 1 177 ? 12.645 21.546 16.033 1.00 62.41 177 MET A O 1
ATOM 1411 N N . GLU A 1 178 ? 13.159 20.285 14.261 1.00 66.94 178 GLU A N 1
ATOM 1412 C CA . GLU A 1 178 ? 13.188 21.412 13.316 1.00 66.94 178 GLU A CA 1
ATOM 1413 C C . GLU A 1 178 ? 11.803 22.060 13.142 1.00 66.94 178 GLU A C 1
ATOM 1415 O O . GLU A 1 178 ? 11.710 23.282 13.045 1.00 66.94 178 GLU A O 1
ATOM 1420 N N . ARG A 1 179 ? 10.715 21.277 13.170 1.00 71.50 179 ARG A N 1
ATOM 1421 C CA . ARG A 1 179 ? 9.341 21.809 13.109 1.00 71.50 179 ARG A CA 1
ATOM 1422 C C . ARG A 1 179 ? 8.931 22.549 14.378 1.00 71.50 179 ARG A C 1
ATOM 1424 O O . ARG A 1 179 ? 8.312 23.603 14.269 1.00 71.50 179 ARG A O 1
ATOM 1431 N N . VAL A 1 180 ? 9.279 22.026 15.555 1.00 70.19 180 VAL A N 1
ATOM 1432 C CA . VAL A 1 180 ? 9.016 22.696 16.842 1.00 70.19 180 VAL A CA 1
ATOM 1433 C C . VAL A 1 180 ? 9.814 24.000 16.938 1.00 70.19 180 VAL A C 1
ATOM 1435 O O . VAL A 1 180 ? 9.261 25.030 17.315 1.00 70.19 180 VAL A O 1
ATOM 1438 N N . ASN A 1 181 ? 11.077 23.995 16.505 1.00 68.31 181 ASN A N 1
ATOM 1439 C CA . ASN A 1 181 ? 11.909 25.199 16.492 1.00 68.31 181 ASN A CA 1
ATOM 1440 C C . ASN A 1 181 ? 11.413 26.260 15.494 1.00 68.31 181 ASN A C 1
ATOM 1442 O O . ASN A 1 181 ? 11.462 27.445 15.809 1.00 68.31 181 ASN A O 1
ATOM 1446 N N . PHE A 1 182 ? 10.904 25.862 14.322 1.00 73.25 182 PHE A N 1
ATOM 1447 C CA . PHE A 1 182 ? 10.347 26.803 13.341 1.00 73.25 182 PHE A CA 1
ATOM 1448 C C . PHE A 1 182 ? 8.988 27.381 13.770 1.00 73.25 182 PHE A C 1
ATOM 1450 O O . PHE A 1 182 ? 8.717 28.548 13.518 1.00 73.25 182 PHE A O 1
ATOM 1457 N N . ALA A 1 183 ? 8.133 26.603 14.440 1.00 69.25 183 ALA A N 1
ATOM 1458 C CA . ALA A 1 183 ? 6.875 27.121 14.986 1.00 69.25 183 ALA A CA 1
ATOM 1459 C C . ALA A 1 183 ? 7.112 28.131 16.127 1.00 69.25 183 ALA A C 1
ATOM 1461 O O . ALA A 1 183 ? 6.419 29.140 16.207 1.00 69.25 183 ALA A O 1
ATOM 1462 N N . SER A 1 184 ? 8.140 27.903 16.951 1.00 70.00 184 SER A N 1
ATOM 1463 C CA . SER A 1 184 ? 8.525 28.794 18.055 1.00 70.00 184 SER A CA 1
ATOM 1464 C C . SER A 1 184 ? 9.054 30.163 17.584 1.00 70.00 184 SER A C 1
ATOM 1466 O O . SER A 1 184 ? 8.920 31.160 18.287 1.00 70.00 184 SER A O 1
ATOM 1468 N N . SER A 1 185 ? 9.604 30.265 16.366 1.00 72.81 185 SER A N 1
ATOM 1469 C CA . SER A 1 185 ? 10.175 31.523 15.857 1.00 72.81 185 SER A 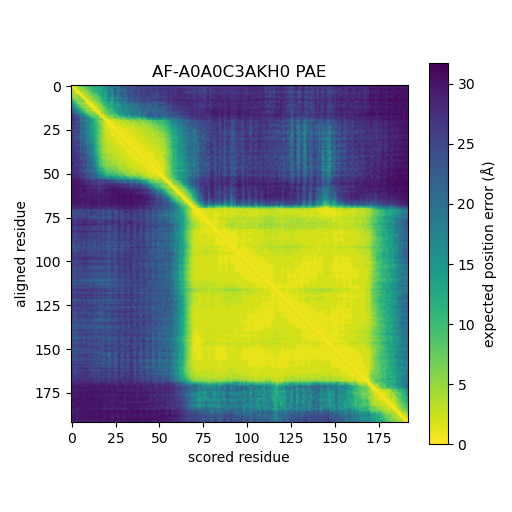CA 1
ATOM 1470 C C . SER A 1 185 ? 9.158 32.531 15.297 1.00 72.81 185 SER A C 1
ATOM 1472 O O . SER A 1 185 ? 9.573 33.609 14.880 1.00 72.81 185 SER A O 1
ATOM 1474 N N . TYR A 1 186 ? 7.859 32.206 15.249 1.00 66.81 186 TYR A N 1
ATOM 1475 C CA . TYR A 1 186 ? 6.823 33.058 14.636 1.00 66.81 186 TYR A CA 1
ATOM 1476 C C . TYR A 1 186 ? 5.829 33.697 15.622 1.00 66.81 186 TYR A C 1
ATOM 1478 O O . TYR A 1 186 ? 5.026 34.521 15.197 1.00 66.81 186 TYR A O 1
ATOM 1486 N N . GLU A 1 187 ? 5.894 33.420 16.928 1.00 66.25 187 GLU A N 1
ATOM 1487 C CA . GLU A 1 187 ? 4.979 34.023 17.924 1.00 66.25 187 GLU A CA 1
ATOM 1488 C C . GLU A 1 187 ? 5.392 35.442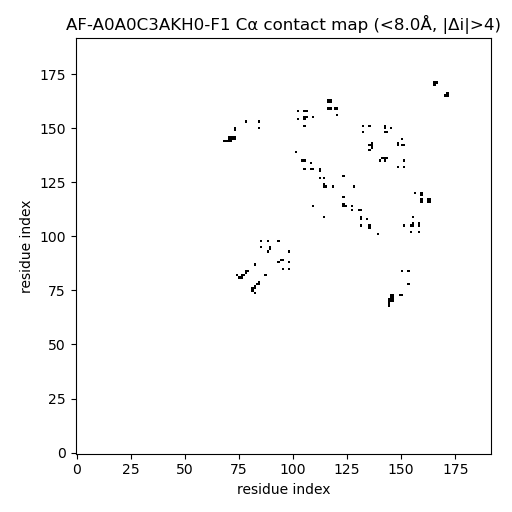 18.386 1.00 66.25 187 GLU A C 1
ATOM 1490 O O . GLU A 1 187 ? 4.963 35.912 19.436 1.00 66.25 187 GLU A O 1
ATOM 1495 N N . GLY A 1 188 ? 6.232 36.149 17.621 1.00 62.94 188 GLY A N 1
ATOM 1496 C CA . GLY A 1 188 ? 6.934 37.348 18.096 1.00 62.94 188 GLY A CA 1
ATOM 1497 C C . GLY A 1 188 ? 6.881 38.593 17.212 1.00 62.94 188 GLY A C 1
ATOM 1498 O O . GLY A 1 188 ? 7.773 39.425 17.345 1.00 62.94 188 GLY A O 1
ATOM 1499 N N . THR A 1 189 ? 5.909 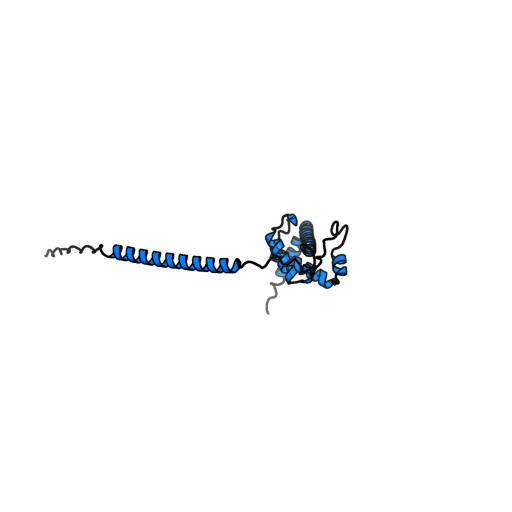38.757 16.309 1.00 66.88 189 THR A N 1
ATOM 1500 C CA . THR A 1 189 ? 5.706 40.055 15.634 1.00 66.88 189 THR A CA 1
ATOM 1501 C C . THR A 1 189 ? 4.698 40.898 16.418 1.00 66.88 189 THR A C 1
ATOM 1503 O O . THR A 1 189 ? 3.503 40.615 16.326 1.00 66.88 189 THR A O 1
ATOM 1506 N N . PRO A 1 190 ? 5.138 41.904 17.199 1.00 70.12 190 PRO A N 1
ATOM 1507 C CA . PRO A 1 190 ? 4.219 42.849 17.821 1.00 70.12 190 PRO A CA 1
ATOM 1508 C C . PRO A 1 190 ? 3.505 43.659 16.732 1.00 70.12 190 PRO A C 1
ATOM 1510 O O . PRO A 1 190 ? 4.157 44.252 15.870 1.00 70.12 190 PRO A O 1
ATOM 1513 N N . GLU A 1 191 ? 2.171 43.658 16.764 1.00 69.62 191 GLU A N 1
ATOM 1514 C CA . GLU A 1 191 ? 1.352 44.608 16.008 1.00 69.62 191 GLU A CA 1
ATOM 1515 C C . GLU A 1 191 ? 1.660 46.029 16.502 1.00 69.62 191 GLU A C 1
ATOM 1517 O O . GLU A 1 191 ? 1.691 46.277 17.711 1.00 69.62 191 GLU A O 1
ATOM 1522 N N . VAL A 1 192 ? 1.934 46.931 15.558 1.00 74.62 192 VAL A N 1
ATOM 1523 C CA . VAL A 1 192 ? 2.176 48.365 15.784 1.00 74.62 192 VAL A CA 1
ATOM 1524 C C . VAL A 1 192 ? 0.952 49.144 15.338 1.00 74.62 192 VAL A C 1
ATOM 1526 O O . VAL A 1 192 ? 0.460 48.84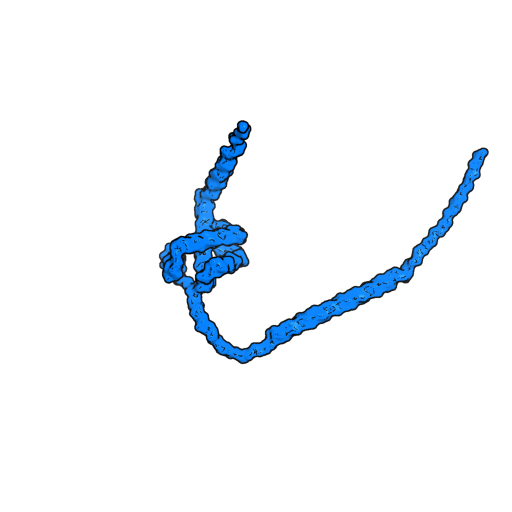1 14.227 1.00 74.62 192 VAL A O 1
#